Protein AF-A0A9W4WVB1-F1 (afdb_monomer)

Sequence (353 aa):
IGLGKLGVVDDKYDVSISTACPALNDIVVDSVEVGQTCVKHLGKNNLGIAFGKIRRRVVTLNGELIDKYGTMSGSLRSTVERVLSSLESQLQEKKDELPKLEFESLNYQKLYFTNKFLIETSPSKIEEEIKILQDKILEIWGDKLRAQKSKQIVKENLEELNNDRKYYKRNSTESQFKIQKQIEDSERNLIENKQKEIHWQKSLNDLTLHEIGGDYEQEFQIYTDDELDAMNKDTLQGEIDILKEYNIREKEYNLRNECKDNYDNLRKQRLDEFIHGFNFISQNLKEIYQRYAAEKSWKNMSNLSGGEKTFSSLALVFALHHFKPTPIYVMDKIDATLDFPDHLIGVYKTDDQ

Radius of gyration: 71.04 Å; Cα contacts (8 Å, |Δi|>4): 120; chains: 1; bounding box: 151×40×198 Å

Solvent-accessible surface area (backbone atoms only — not comparable to full-atom values): 20640 Å² total; per-residue (Å²): 88,46,47,56,77,76,58,87,75,63,78,92,46,47,68,60,49,59,68,75,38,70,65,38,70,22,39,49,35,82,40,69,69,57,48,54,48,51,42,53,52,30,47,74,67,68,51,73,58,53,79,40,102,53,71,63,38,38,42,27,79,86,73,40,41,36,43,65,84,72,53,70,58,79,78,78,67,70,64,54,55,59,53,50,56,56,51,52,53,53,51,50,56,51,58,68,47,46,63,56,55,52,53,51,52,52,49,53,49,52,52,50,55,52,53,51,52,51,61,62,54,51,55,55,56,52,52,51,52,51,49,55,50,52,53,53,50,54,51,54,51,50,51,53,50,52,53,53,52,52,52,49,53,54,49,54,53,50,53,51,54,49,50,50,52,51,50,55,50,52,55,50,54,52,51,50,50,54,52,52,52,52,49,56,54,50,51,53,52,50,52,53,50,52,52,49,49,55,51,52,52,50,54,55,69,70,59,69,88,74,89,70,85,75,90,76,89,78,80,76,90,76,83,50,73,71,64,58,68,64,65,53,61,65,59,56,49,50,52,52,51,52,51,52,52,50,54,51,51,51,53,52,51,50,53,50,49,51,54,48,51,52,50,53,49,53,53,48,51,53,48,52,55,48,51,52,53,50,49,52,37,52,50,44,29,47,54,54,47,47,75,76,43,75,87,61,80,93,72,59,77,90,77,49,53,72,35,54,48,54,48,53,53,50,42,46,52,49,21,44,34,76,76,57,72,65,98,74,86,89,84,77,77,75,63,83,53,50,88,80,73,100,78,78,86,74,78,84,74,80,90,81,131

Secondary structure (DSSP, 8-state):
-BGGGSS---GGGHHHHHHH-GGGGSEEESSHHHHHHHHHHHHHTT-TTSSSS----EEETTS-EE-TTS-EE--THHHHHHHHHHHHHHHHHHHHHHHHHHHHHHHHHHHHHHHHHHHHHHHHHHHHHHHHHHHHHHHHHHHHHHHHHHHHHHHHHHHHHHHHHHHHHHHHHHHHHHHHHHHHHHHHHHHHHHHHHHHHHHHHHH-------S----------HHHHHTS-HHHHHHHHHHHHHHHHHHHHHHHHHHHHHHHHHHHHHHHHHHHHHHHHHHHHHHHHHHHH-TTPPP--GGGS-HHHHHHHHHHHHHHHHHHS--S-----STTTT----TT----------

pLDDT: mean 77.84, std 14.86, range [34.66, 96.25]

InterPro domains:
  IPR003395 RecF/RecN/SMC, N-terminal [PF02463] (170-340)
  IPR027417 P-loop containing nucleoside triphosphate hydrolase [G3DSA:3.40.50.300] (143-352)
  IPR027417 P-loop containing nucleoside triphosphate hydrolase [SSF52540] (78-340)
  IPR036277 SMCs flexible hinge superfamily [SSF75553] (3-97)

Mean predicted aligned error: 22.92 Å

Foldseek 3Di:
DQQLVVDDDDPVCPVVCVVVCVSSRADEDADPVVVVVVLVVCVVVVVAARPHPDFHKYAHPVGWIQDSVRDIDDDPPPVVVVVVVVVVVVVVVVVVVVVVVVVVVVVVVVVVVVVVVCVVPVVVVVVVVVVVVVVVVVVVVVVVVVVVVVVVVVVVVVVVVVVVVVVVVVVVVVVVVVVVVVVVVVVVVVVVVVVVVVVVVVVVVVDDDDPDPDDDDDDDDDDDPVNVVPPPPPVVVVVVVVVVVVVVVVVVVVVVVVVVVVVVVVVVVVVVVVVVLVVQLVVQLCVQCCVPPVPDDDDDLVPDDPLVNLSSVVSSVVSVCVSPNDPDDDDPPSVVRHDDDPDPPDPPDDPDD

Organism: NCBI:txid1117311

Structure (mmCIF, N/CA/C/O backbone):
data_AF-A0A9W4WVB1-F1
#
_entry.id   AF-A0A9W4WVB1-F1
#
loop_
_atom_site.group_PDB
_atom_site.id
_atom_site.type_symbol
_atom_site.label_atom_id
_atom_site.label_alt_id
_atom_site.label_comp_id
_atom_site.label_asym_id
_atom_site.label_entity_id
_atom_site.label_seq_id
_atom_site.pdbx_PDB_ins_code
_atom_site.Cartn_x
_atom_site.Cartn_y
_atom_site.Cartn_z
_atom_site.occupancy
_atom_site.B_iso_or_equiv
_atom_site.auth_seq_id
_atom_site.auth_comp_id
_atom_site.auth_asym_id
_atom_site.auth_atom_id
_atom_site.pdbx_PDB_model_num
ATOM 1 N N . ILE A 1 1 ? 76.708 -3.360 -93.874 1.00 66.69 1 ILE A N 1
ATOM 2 C CA . ILE A 1 1 ? 75.737 -3.186 -94.998 1.00 66.69 1 ILE A CA 1
ATOM 3 C C . ILE A 1 1 ? 74.657 -2.205 -94.537 1.00 66.69 1 ILE A C 1
ATOM 5 O O . ILE A 1 1 ? 74.455 -2.113 -93.333 1.00 66.69 1 ILE A O 1
ATOM 9 N N . GLY A 1 2 ? 74.041 -1.413 -95.425 1.00 74.12 2 GLY A N 1
ATOM 10 C CA . GLY A 1 2 ? 72.951 -0.509 -95.017 1.00 74.12 2 GLY A CA 1
ATOM 11 C C . GLY A 1 2 ? 71.725 -1.307 -94.565 1.00 74.12 2 GLY A C 1
ATOM 12 O O . GLY A 1 2 ? 71.364 -2.258 -95.255 1.00 74.12 2 GLY A O 1
ATOM 13 N N . LEU A 1 3 ? 71.109 -0.947 -93.438 1.00 78.88 3 LEU A N 1
ATOM 14 C CA . LEU A 1 3 ? 70.012 -1.704 -92.823 1.00 78.88 3 LEU A CA 1
ATOM 15 C C . LEU A 1 3 ? 68.847 -1.951 -93.798 1.00 78.88 3 LEU A C 1
ATOM 17 O O . LEU A 1 3 ? 68.354 -3.070 -93.892 1.00 78.88 3 LEU A O 1
ATOM 21 N N . GLY A 1 4 ? 68.476 -0.954 -94.605 1.00 76.62 4 GLY A N 1
ATOM 22 C CA . GLY A 1 4 ? 67.416 -1.076 -95.612 1.00 76.62 4 GLY A CA 1
ATOM 23 C C . GLY A 1 4 ? 67.720 -2.038 -96.766 1.00 76.62 4 GLY A C 1
ATOM 24 O O . GLY A 1 4 ? 66.818 -2.382 -97.513 1.00 76.62 4 GLY A O 1
ATOM 25 N N . LYS A 1 5 ? 68.968 -2.507 -96.916 1.00 79.00 5 LYS A N 1
ATOM 26 C CA . LYS A 1 5 ? 69.330 -3.550 -97.894 1.00 79.00 5 LYS A CA 1
ATOM 27 C C . LYS A 1 5 ? 69.237 -4.969 -97.331 1.00 79.00 5 LYS A C 1
ATOM 29 O O . LYS A 1 5 ? 69.487 -5.919 -98.066 1.00 79.00 5 LYS A O 1
ATOM 34 N N . LEU A 1 6 ? 68.937 -5.115 -96.040 1.00 82.62 6 LEU A N 1
ATOM 35 C CA . LEU A 1 6 ? 68.824 -6.413 -95.369 1.00 82.62 6 LEU A CA 1
ATOM 36 C C . LEU A 1 6 ? 67.387 -6.958 -95.361 1.00 82.62 6 LEU A C 1
ATOM 38 O O . LEU A 1 6 ? 67.161 -8.055 -94.860 1.00 82.62 6 LEU A O 1
ATOM 42 N N . GLY A 1 7 ? 66.427 -6.227 -95.930 1.00 79.25 7 GLY A N 1
ATOM 43 C CA . GLY A 1 7 ? 65.042 -6.661 -96.092 1.00 79.25 7 GLY A CA 1
ATOM 44 C C . GLY A 1 7 ? 64.431 -6.095 -97.372 1.00 79.25 7 GLY A C 1
ATOM 45 O O . GLY A 1 7 ? 64.912 -5.094 -97.897 1.00 79.25 7 GLY A O 1
ATOM 46 N N . VAL A 1 8 ? 63.385 -6.749 -97.877 1.00 80.06 8 VAL A N 1
ATOM 47 C CA . VAL A 1 8 ? 62.606 -6.290 -99.037 1.00 80.06 8 VAL A CA 1
ATOM 48 C C . VAL A 1 8 ? 61.274 -5.752 -98.528 1.00 80.06 8 VAL A C 1
ATOM 50 O O . VAL A 1 8 ? 60.637 -6.372 -97.677 1.00 80.06 8 VAL A O 1
ATOM 53 N N . VAL A 1 9 ? 60.868 -4.594 -99.037 1.00 79.00 9 VAL A N 1
ATOM 54 C CA . VAL A 1 9 ? 59.583 -3.953 -98.745 1.00 79.00 9 VAL A CA 1
ATOM 55 C C . VAL A 1 9 ? 58.792 -3.887 -100.050 1.00 79.00 9 VAL A C 1
ATOM 57 O O . VAL A 1 9 ? 59.383 -3.743 -101.114 1.00 79.00 9 VAL A O 1
ATOM 60 N N . ASP A 1 10 ? 57.470 -4.021 -99.966 1.00 83.12 10 ASP A N 1
ATOM 61 C CA . ASP A 1 10 ? 56.568 -3.812 -101.103 1.00 83.12 10 ASP A CA 1
ATOM 62 C C . ASP A 1 10 ? 56.649 -2.351 -101.588 1.00 83.12 10 ASP A C 1
ATOM 64 O O . ASP A 1 10 ? 56.543 -1.419 -100.782 1.00 83.12 10 ASP A O 1
ATOM 68 N N . ASP A 1 11 ? 56.815 -2.160 -102.901 1.00 83.88 11 ASP A N 1
ATOM 69 C CA . ASP A 1 11 ? 56.994 -0.862 -103.569 1.00 83.88 11 ASP A CA 1
ATOM 70 C C . ASP A 1 11 ? 55.931 0.172 -103.167 1.00 83.88 11 ASP A C 1
ATOM 72 O O . ASP A 1 11 ? 56.214 1.370 -103.093 1.00 83.88 11 ASP A O 1
ATOM 76 N N . LYS A 1 12 ? 54.712 -0.275 -102.830 1.00 81.50 12 LYS A N 1
ATOM 77 C CA . LYS A 1 12 ? 53.633 0.606 -102.361 1.00 81.50 12 LYS A CA 1
ATOM 78 C C . LYS A 1 12 ? 54.004 1.393 -101.096 1.00 81.50 12 LYS A C 1
ATOM 80 O O . LYS A 1 12 ? 53.471 2.483 -100.884 1.00 81.50 12 LYS A O 1
ATOM 85 N N . TYR A 1 13 ? 54.883 0.854 -100.251 1.00 80.81 13 TYR A N 1
ATOM 86 C CA . TYR A 1 13 ? 55.233 1.418 -98.944 1.00 80.81 13 TYR A CA 1
ATOM 87 C C . TYR A 1 13 ? 56.644 2.013 -98.875 1.00 80.81 13 TYR A C 1
ATOM 89 O O . TYR A 1 13 ? 57.016 2.544 -97.822 1.00 80.81 13 TYR A O 1
ATOM 97 N N . ASP A 1 14 ? 57.409 1.985 -99.971 1.00 77.69 14 ASP A N 1
ATOM 98 C CA . ASP A 1 14 ? 58.810 2.423 -100.005 1.00 77.69 14 ASP A CA 1
ATOM 99 C C . ASP A 1 14 ? 58.975 3.879 -99.535 1.00 77.69 14 ASP A C 1
ATOM 101 O O . ASP A 1 14 ? 59.736 4.178 -98.610 1.00 77.69 14 ASP A O 1
ATOM 105 N N . VAL A 1 15 ? 58.155 4.793 -100.064 1.00 74.69 15 VAL A N 1
ATOM 106 C CA . VAL A 1 15 ? 58.191 6.216 -99.684 1.00 74.69 15 VAL A CA 1
ATOM 107 C C . VAL A 1 15 ? 57.789 6.420 -98.220 1.00 74.69 15 VAL A C 1
ATOM 109 O O . VAL A 1 15 ? 58.431 7.182 -97.496 1.00 74.69 15 VAL A O 1
ATOM 112 N N . SER A 1 16 ? 56.753 5.723 -97.742 1.00 77.81 16 SER A N 1
ATOM 113 C CA . SER A 1 16 ? 56.292 5.855 -96.354 1.00 77.81 16 SER A CA 1
ATOM 114 C C . SER A 1 16 ? 57.322 5.350 -95.345 1.00 77.81 16 SER A C 1
ATOM 116 O O . SER A 1 16 ? 57.551 6.001 -94.327 1.00 77.81 16 SER A O 1
ATOM 118 N N . ILE A 1 17 ? 57.978 4.225 -95.631 1.00 77.56 17 ILE A N 1
ATOM 119 C CA . ILE A 1 17 ? 58.929 3.598 -94.713 1.00 77.56 17 ILE A CA 1
ATOM 120 C C . ILE A 1 17 ? 60.279 4.326 -94.735 1.00 77.56 17 ILE A C 1
ATOM 122 O O . ILE A 1 17 ? 60.841 4.588 -93.668 1.00 77.56 17 ILE A O 1
ATOM 126 N N . SER A 1 18 ? 60.763 4.736 -95.911 1.00 75.31 18 SER A N 1
ATOM 127 C CA . SER A 1 18 ? 61.987 5.543 -96.035 1.00 75.31 18 SER A CA 1
ATOM 128 C C . SER A 1 18 ? 61.858 6.923 -95.376 1.00 75.31 18 SER A C 1
ATOM 130 O O . SER A 1 18 ? 62.833 7.425 -94.814 1.00 75.31 18 SER A O 1
ATOM 132 N N . THR A 1 19 ? 60.653 7.506 -95.367 1.00 72.94 19 THR A N 1
ATOM 133 C CA . THR A 1 19 ? 60.370 8.780 -94.683 1.00 72.94 19 THR A CA 1
ATOM 134 C C . THR A 1 19 ? 60.200 8.598 -93.173 1.00 72.94 19 THR A C 1
ATOM 136 O O . THR A 1 19 ? 60.732 9.387 -92.393 1.00 72.94 19 THR A O 1
ATOM 139 N N . ALA A 1 20 ? 59.478 7.560 -92.738 1.00 73.12 20 ALA A N 1
ATOM 140 C CA . ALA A 1 20 ? 59.193 7.321 -91.323 1.00 73.12 20 ALA A CA 1
ATOM 141 C C . ALA A 1 20 ? 60.417 6.827 -90.536 1.00 73.12 20 ALA A C 1
ATOM 143 O O . ALA A 1 20 ? 60.532 7.103 -89.342 1.00 73.12 20 ALA A O 1
ATOM 144 N N . CYS A 1 21 ? 61.337 6.105 -91.186 1.00 76.81 21 CYS A N 1
ATOM 145 C CA . CYS A 1 21 ? 62.480 5.487 -90.524 1.00 76.81 21 CYS A CA 1
ATOM 146 C C . CYS A 1 21 ? 63.816 5.902 -91.166 1.00 76.81 21 CYS A C 1
ATOM 148 O O . CYS A 1 21 ? 64.403 5.150 -91.950 1.00 76.81 21 CYS A O 1
ATOM 150 N N . PRO A 1 22 ? 64.384 7.060 -90.779 1.00 71.25 22 PRO A N 1
ATOM 151 C CA . PRO A 1 22 ? 65.698 7.488 -91.265 1.00 71.25 22 PRO A CA 1
ATOM 152 C C . PRO A 1 22 ? 66.837 6.527 -90.869 1.00 71.25 22 PRO A C 1
ATOM 154 O O . PRO A 1 22 ? 67.913 6.572 -91.468 1.00 71.25 22 PRO A O 1
ATOM 157 N N . ALA A 1 23 ? 66.594 5.631 -89.901 1.00 73.12 23 ALA A N 1
ATOM 158 C CA . ALA A 1 23 ? 67.527 4.597 -89.450 1.00 73.12 23 ALA A CA 1
ATOM 159 C C . ALA A 1 23 ? 67.800 3.499 -90.493 1.00 73.12 23 ALA A C 1
ATOM 161 O O . ALA A 1 23 ? 68.788 2.782 -90.381 1.00 73.12 23 ALA A O 1
ATOM 162 N N . LEU A 1 24 ? 66.985 3.377 -91.548 1.00 77.38 24 LEU A N 1
ATOM 163 C CA . LEU A 1 24 ? 67.229 2.416 -92.635 1.00 77.38 24 LEU A CA 1
ATOM 164 C C . LEU A 1 24 ? 68.539 2.685 -93.396 1.00 77.38 24 LEU A C 1
ATOM 166 O O . LEU A 1 24 ? 69.085 1.787 -94.038 1.00 77.38 24 LEU A O 1
ATOM 170 N N . ASN A 1 25 ? 69.075 3.901 -93.284 1.00 73.38 25 ASN A N 1
ATOM 171 C CA . ASN A 1 25 ? 70.369 4.283 -93.844 1.00 73.38 25 ASN A CA 1
ATOM 172 C C . ASN A 1 25 ? 71.566 3.938 -92.940 1.00 73.38 25 ASN A C 1
ATOM 174 O O . ASN A 1 25 ? 72.711 4.178 -93.341 1.00 73.38 25 ASN A O 1
ATOM 178 N N . ASP A 1 26 ? 71.327 3.403 -91.740 1.00 78.56 26 ASP A N 1
ATOM 179 C CA . ASP A 1 26 ? 72.383 3.055 -90.792 1.00 78.56 26 ASP A CA 1
ATOM 180 C C . ASP A 1 26 ? 73.174 1.836 -91.283 1.00 78.56 26 ASP A C 1
ATOM 182 O O . ASP A 1 26 ? 72.661 0.959 -91.987 1.00 78.56 26 ASP A O 1
ATOM 186 N N . ILE A 1 27 ? 74.464 1.798 -90.947 1.00 79.06 27 ILE A N 1
ATOM 187 C CA . ILE A 1 27 ? 75.349 0.702 -91.344 1.00 79.06 27 ILE A CA 1
ATOM 188 C C . ILE A 1 27 ? 75.379 -0.315 -90.209 1.00 79.06 27 ILE A C 1
ATOM 190 O O . ILE A 1 27 ? 75.838 -0.009 -89.110 1.00 79.06 27 ILE A O 1
ATOM 194 N N . VAL A 1 28 ? 74.930 -1.533 -90.503 1.00 78.31 28 VAL A N 1
ATOM 195 C CA . VAL A 1 28 ? 74.993 -2.663 -89.571 1.00 78.31 28 VAL A CA 1
ATOM 196 C C . VAL A 1 28 ? 76.378 -3.302 -89.643 1.00 78.31 28 VAL A C 1
ATOM 198 O O . VAL A 1 28 ? 76.874 -3.576 -90.749 1.00 78.31 28 VAL A O 1
ATOM 201 N N . VAL A 1 29 ? 76.980 -3.508 -88.469 1.00 80.50 29 VAL A N 1
ATOM 202 C CA . VAL A 1 29 ? 78.278 -4.166 -88.254 1.00 80.50 29 VAL A CA 1
ATOM 203 C C . VAL A 1 29 ? 78.182 -5.153 -87.091 1.00 80.50 29 VAL A C 1
ATOM 205 O O . VAL A 1 29 ? 77.401 -4.951 -86.163 1.00 80.50 29 VAL A O 1
ATOM 208 N N . ASP A 1 30 ? 79.005 -6.197 -87.118 1.00 75.88 30 ASP A N 1
ATOM 209 C CA . ASP A 1 30 ? 78.948 -7.257 -86.105 1.00 75.88 30 ASP A CA 1
ATOM 210 C C . ASP A 1 30 ? 79.504 -6.800 -84.747 1.00 75.88 30 ASP A C 1
ATOM 212 O O . ASP A 1 30 ? 78.962 -7.153 -83.701 1.00 75.88 30 ASP A O 1
ATOM 216 N N . SER A 1 31 ? 80.551 -5.965 -84.748 1.00 75.75 31 SER A N 1
ATOM 217 C CA . SER A 1 31 ? 81.182 -5.435 -83.533 1.00 75.75 31 SER A CA 1
ATOM 218 C C . SER A 1 31 ? 81.590 -3.964 -83.660 1.00 75.75 31 SER A C 1
ATOM 220 O O . SER A 1 31 ? 81.759 -3.425 -84.761 1.00 75.75 31 SER A O 1
ATOM 222 N N . VAL A 1 32 ? 81.790 -3.307 -82.512 1.00 71.94 32 VAL A N 1
ATOM 223 C CA . VAL A 1 32 ? 82.248 -1.907 -82.423 1.00 71.94 32 VAL A CA 1
ATOM 224 C C . VAL A 1 32 ? 83.606 -1.720 -83.102 1.00 71.94 32 VAL A C 1
ATOM 226 O O . VAL A 1 32 ? 83.820 -0.737 -83.812 1.00 71.94 32 VAL A O 1
ATOM 229 N N . GLU A 1 33 ? 84.517 -2.676 -82.930 1.00 74.38 33 GLU A N 1
ATOM 230 C CA . GLU A 1 33 ? 85.874 -2.632 -83.485 1.00 74.38 33 GLU A CA 1
ATOM 231 C C . GLU A 1 33 ? 85.863 -2.656 -85.019 1.00 74.38 33 GLU A C 1
ATOM 233 O O . GLU A 1 33 ? 86.583 -1.889 -85.671 1.00 74.38 33 GLU A O 1
ATOM 238 N N . VAL A 1 34 ? 84.989 -3.480 -85.608 1.00 77.00 34 VAL A N 1
ATOM 239 C CA . VAL A 1 34 ? 84.763 -3.524 -87.060 1.00 77.00 34 VAL A CA 1
ATOM 240 C C . VAL A 1 34 ? 84.195 -2.190 -87.543 1.00 77.00 34 VAL A C 1
ATOM 242 O O . VAL A 1 34 ? 84.714 -1.619 -88.503 1.00 77.00 34 VAL A O 1
ATOM 245 N N . GLY A 1 35 ? 83.209 -1.631 -86.833 1.00 72.62 35 GLY A N 1
ATOM 246 C CA . GLY A 1 35 ? 82.657 -0.306 -87.129 1.00 72.62 35 GLY A CA 1
ATOM 247 C C . GLY A 1 35 ? 83.722 0.796 -87.151 1.00 72.62 35 GLY A C 1
ATOM 248 O O . GLY A 1 35 ? 83.812 1.561 -88.114 1.00 72.62 35 GLY A O 1
ATOM 249 N N . GLN A 1 36 ? 84.595 0.840 -86.143 1.00 70.56 36 GLN A N 1
ATOM 250 C CA . GLN A 1 36 ? 85.699 1.803 -86.074 1.00 70.56 36 GLN A CA 1
ATOM 251 C C . GLN A 1 36 ? 86.727 1.607 -87.196 1.00 70.56 36 GLN A C 1
ATOM 253 O O . GLN A 1 36 ? 87.260 2.581 -87.737 1.00 70.56 36 GLN A O 1
ATOM 258 N N . THR A 1 37 ? 87.001 0.358 -87.570 1.00 76.00 37 THR A N 1
ATOM 259 C CA . THR A 1 37 ? 87.936 0.019 -88.650 1.00 76.00 37 THR A CA 1
ATOM 260 C C . THR A 1 37 ? 87.385 0.461 -90.007 1.00 76.00 37 THR A C 1
ATOM 262 O O . THR A 1 37 ? 88.111 1.078 -90.791 1.00 76.00 37 THR A O 1
ATOM 265 N N . CYS A 1 38 ? 86.086 0.262 -90.254 1.00 70.50 38 CYS A N 1
ATOM 266 C CA . CYS A 1 38 ? 85.392 0.765 -91.441 1.00 70.50 38 CYS A CA 1
ATOM 267 C C . CYS A 1 38 ? 85.440 2.297 -91.529 1.00 70.50 38 CYS A C 1
ATOM 269 O O . CYS A 1 38 ? 85.757 2.838 -92.588 1.00 70.50 38 CYS A O 1
ATOM 271 N N . VAL A 1 39 ? 85.203 3.003 -90.418 1.00 69.44 39 VAL A N 1
ATOM 272 C CA . VAL A 1 39 ? 85.293 4.475 -90.361 1.00 69.44 39 VAL A CA 1
ATOM 273 C C . VAL A 1 39 ? 86.712 4.958 -90.693 1.00 69.44 39 VAL A C 1
ATOM 275 O O . VAL A 1 39 ? 86.879 5.861 -91.516 1.00 69.44 39 VAL A O 1
ATOM 278 N N . LYS A 1 40 ? 87.750 4.325 -90.127 1.00 70.81 40 LYS A N 1
ATOM 279 C CA . LYS A 1 40 ? 89.159 4.660 -90.411 1.00 70.81 40 LYS A CA 1
ATOM 280 C C . LYS A 1 40 ? 89.548 4.382 -91.868 1.00 70.81 40 LYS A C 1
ATOM 282 O O . LYS A 1 40 ? 90.242 5.194 -92.477 1.00 70.81 40 LYS A O 1
ATOM 287 N N . HIS A 1 41 ? 89.118 3.252 -92.431 1.00 72.12 41 HIS A N 1
ATOM 288 C CA . HIS A 1 41 ? 89.435 2.861 -93.807 1.00 72.12 41 HIS A CA 1
ATOM 289 C C . HIS A 1 41 ? 88.776 3.791 -94.840 1.00 72.12 41 HIS A C 1
ATOM 291 O O . HIS A 1 41 ? 89.432 4.248 -95.775 1.00 72.12 41 HIS A O 1
ATOM 297 N N . LEU A 1 42 ? 87.504 4.144 -94.630 1.00 67.12 42 LEU A N 1
ATOM 298 C CA . LEU A 1 42 ? 86.773 5.090 -95.478 1.00 67.12 42 LEU A CA 1
ATOM 299 C C . LEU A 1 42 ? 87.356 6.511 -95.401 1.00 67.12 42 LEU A C 1
ATOM 301 O O . LEU A 1 42 ? 87.413 7.201 -96.416 1.00 67.12 42 LEU A O 1
ATOM 305 N N . GLY A 1 43 ? 87.837 6.926 -94.223 1.00 64.25 43 GLY A N 1
ATOM 306 C CA . GLY A 1 43 ? 88.543 8.197 -94.042 1.00 64.25 43 GLY A CA 1
ATOM 307 C C . GLY A 1 43 ? 89.875 8.279 -94.794 1.00 64.25 43 GLY A C 1
ATOM 308 O O . GLY A 1 43 ? 90.177 9.313 -95.377 1.00 64.25 43 GLY A O 1
ATOM 309 N N . LYS A 1 44 ? 90.656 7.190 -94.830 1.00 68.75 44 LYS A N 1
ATOM 310 C CA . LYS A 1 44 ? 91.963 7.155 -95.517 1.00 68.75 44 LYS A CA 1
ATOM 311 C C . LYS A 1 44 ? 91.863 7.205 -97.043 1.00 68.75 44 LYS A C 1
ATOM 313 O O . LYS A 1 44 ? 92.737 7.777 -97.681 1.00 68.75 44 LYS A O 1
ATOM 318 N N . ASN A 1 45 ? 90.815 6.622 -97.622 1.00 65.56 45 ASN A N 1
ATOM 319 C CA . ASN A 1 45 ? 90.677 6.484 -99.076 1.00 65.56 45 ASN A CA 1
ATOM 320 C C . ASN A 1 45 ? 89.878 7.622 -99.741 1.00 65.56 45 ASN A C 1
ATOM 322 O O . ASN A 1 45 ? 89.558 7.516 -100.920 1.00 65.56 45 ASN A O 1
ATOM 326 N N . ASN A 1 46 ? 89.513 8.686 -99.006 1.00 57.75 46 ASN A N 1
ATOM 327 C CA . ASN A 1 46 ? 88.657 9.789 -99.484 1.00 57.75 46 ASN A CA 1
ATOM 328 C C . ASN A 1 46 ? 87.353 9.333 -100.174 1.00 57.75 46 ASN A C 1
ATOM 330 O O . ASN A 1 46 ? 86.719 10.079 -100.922 1.00 57.75 46 ASN A O 1
ATOM 334 N N . LEU A 1 47 ? 86.908 8.111 -99.876 1.00 60.31 47 LEU A N 1
ATOM 335 C CA . LEU A 1 47 ? 85.618 7.581 -100.287 1.00 60.31 47 LEU A CA 1
ATOM 336 C C . LEU A 1 47 ? 84.600 8.215 -99.341 1.00 60.31 47 LEU A C 1
ATOM 338 O O . LEU A 1 47 ? 84.395 7.730 -98.230 1.00 60.31 47 LEU A O 1
ATOM 342 N N . GLY A 1 48 ? 84.075 9.379 -99.732 1.00 54.84 48 GLY A N 1
ATOM 343 C CA . GLY A 1 48 ? 83.322 10.321 -98.900 1.00 54.84 48 GLY A CA 1
ATOM 344 C C . GLY A 1 48 ? 82.059 9.776 -98.229 1.00 54.84 48 GLY A C 1
ATOM 345 O O . GLY A 1 48 ? 80.956 10.185 -98.573 1.00 54.84 48 GLY A O 1
ATOM 346 N N . ILE A 1 49 ? 82.213 8.897 -97.236 1.00 51.12 49 ILE A N 1
ATOM 347 C CA . ILE A 1 49 ? 81.135 8.375 -96.383 1.00 51.12 49 ILE A CA 1
ATOM 348 C C . ILE A 1 49 ? 81.541 8.316 -94.893 1.00 51.12 49 ILE A C 1
ATOM 350 O O . ILE A 1 49 ? 80.690 8.064 -94.049 1.00 51.12 49 ILE A O 1
ATOM 354 N N . ALA A 1 50 ? 82.785 8.639 -94.511 1.00 49.50 50 ALA A N 1
ATOM 355 C CA . ALA A 1 50 ? 83.172 8.629 -93.087 1.00 49.50 50 ALA A CA 1
ATOM 356 C C . ALA A 1 50 ? 83.817 9.917 -92.541 1.00 49.50 50 ALA A C 1
ATOM 358 O O . ALA A 1 50 ? 83.738 10.148 -91.340 1.00 49.50 50 ALA A O 1
ATOM 359 N N . PHE A 1 51 ? 84.369 10.794 -93.388 1.00 49.06 51 PHE A N 1
ATOM 360 C CA . PHE A 1 51 ? 84.833 12.139 -92.989 1.00 49.06 51 PHE A CA 1
ATOM 361 C C . PHE A 1 51 ? 84.486 13.212 -94.043 1.00 49.06 51 PHE A C 1
ATOM 363 O O . PHE A 1 51 ? 85.248 14.138 -94.297 1.00 49.06 51 PHE A O 1
ATOM 370 N N . GLY A 1 52 ? 83.316 13.076 -94.677 1.00 49.16 52 GLY A N 1
ATOM 371 C CA . GLY A 1 52 ? 82.714 14.075 -95.571 1.00 49.16 52 GLY A CA 1
ATOM 372 C C . GLY A 1 52 ? 81.374 14.591 -95.027 1.00 49.16 52 GLY A C 1
ATOM 373 O O . GLY A 1 52 ? 80.949 14.186 -93.949 1.00 49.16 52 GLY A O 1
ATOM 374 N N . LYS A 1 53 ? 80.690 15.466 -95.780 1.00 51.03 53 LYS A N 1
ATOM 375 C CA . LYS A 1 53 ? 79.485 16.238 -95.380 1.00 51.03 53 LYS A CA 1
ATOM 376 C C . LYS A 1 53 ? 78.298 15.447 -94.775 1.00 51.03 53 LYS A C 1
ATOM 378 O O . LYS A 1 53 ? 77.383 16.085 -94.266 1.00 51.03 53 LYS A O 1
ATOM 383 N N . ILE A 1 54 ? 78.286 14.109 -94.795 1.00 56.09 54 ILE A N 1
ATOM 384 C CA . ILE A 1 54 ? 77.209 13.267 -94.243 1.00 56.09 54 ILE A CA 1
ATOM 385 C C . ILE A 1 54 ? 77.801 12.264 -93.239 1.00 56.09 54 ILE A C 1
ATOM 387 O O . ILE A 1 54 ? 78.612 11.420 -93.613 1.00 56.09 54 ILE A O 1
ATOM 391 N N . ARG A 1 55 ? 77.374 12.341 -91.971 1.00 60.03 55 ARG A N 1
ATOM 392 C CA . ARG A 1 55 ? 77.740 11.399 -90.895 1.00 60.03 55 ARG A CA 1
ATOM 393 C C . ARG A 1 55 ? 76.622 10.370 -90.699 1.00 60.03 55 ARG A C 1
ATOM 395 O O . ARG A 1 55 ? 75.459 10.762 -90.624 1.00 60.03 55 ARG A O 1
ATOM 402 N N . ARG A 1 56 ? 76.956 9.078 -90.607 1.00 65.31 56 ARG A N 1
ATOM 403 C CA . ARG A 1 56 ? 75.988 7.978 -90.407 1.00 65.31 56 ARG A CA 1
ATOM 404 C C . ARG A 1 56 ? 76.160 7.323 -89.040 1.00 65.31 56 ARG A C 1
ATOM 406 O O . ARG A 1 56 ? 77.265 7.324 -88.505 1.00 65.31 56 ARG A O 1
ATOM 413 N N . ARG A 1 57 ? 75.068 6.777 -88.498 1.00 68.12 57 ARG A N 1
ATOM 414 C CA . ARG A 1 57 ? 75.078 6.028 -87.237 1.00 68.12 57 ARG A CA 1
ATOM 415 C C . ARG A 1 57 ? 75.434 4.570 -87.503 1.00 68.12 57 ARG A C 1
ATOM 417 O O . ARG A 1 57 ? 75.132 4.030 -88.572 1.00 68.12 57 ARG A O 1
ATOM 424 N N . VAL A 1 58 ? 76.094 3.959 -86.528 1.00 69.44 58 VAL A N 1
ATOM 425 C CA . VAL A 1 58 ? 76.507 2.555 -86.573 1.00 69.44 58 VAL A CA 1
ATOM 426 C C . VAL A 1 58 ? 75.920 1.855 -85.358 1.00 69.44 58 VAL A C 1
ATOM 428 O O . VAL A 1 58 ? 76.040 2.356 -84.242 1.00 69.44 58 VAL A O 1
ATOM 431 N N . VAL A 1 59 ? 75.279 0.713 -85.584 1.00 70.00 59 VAL A N 1
ATOM 432 C CA . VAL A 1 59 ? 74.662 -0.098 -84.530 1.00 70.00 59 VAL A CA 1
ATOM 433 C C . VAL A 1 59 ? 75.236 -1.505 -84.608 1.00 70.00 59 VAL A C 1
ATOM 435 O O . VAL A 1 59 ? 75.326 -2.074 -85.701 1.00 70.00 59 VAL A O 1
ATOM 438 N N . THR A 1 60 ? 75.655 -2.040 -83.462 1.00 70.00 60 THR A N 1
ATOM 439 C CA . THR A 1 60 ? 76.110 -3.429 -83.348 1.00 70.00 60 THR A CA 1
ATOM 440 C C . THR A 1 60 ? 74.935 -4.375 -83.141 1.00 70.00 60 THR A C 1
ATOM 442 O O . THR A 1 60 ? 73.877 -3.982 -82.647 1.00 70.00 60 THR A O 1
ATOM 445 N N . LEU A 1 61 ? 75.134 -5.657 -83.452 1.00 62.25 61 LEU A N 1
ATOM 446 C CA . LEU A 1 61 ? 74.129 -6.700 -83.210 1.00 62.25 61 LEU A CA 1
ATOM 447 C C . LEU A 1 61 ? 73.733 -6.832 -81.724 1.00 62.25 61 LEU A C 1
ATOM 449 O O . LEU A 1 61 ? 72.636 -7.293 -81.424 1.00 62.25 61 LEU A O 1
ATOM 453 N N . ASN A 1 62 ? 74.583 -6.372 -80.800 1.00 55.84 62 ASN A N 1
ATOM 454 C CA . ASN A 1 62 ? 74.349 -6.415 -79.352 1.00 55.84 62 ASN A CA 1
ATOM 455 C C . ASN A 1 62 ? 73.632 -5.165 -78.801 1.00 55.84 62 ASN A C 1
ATOM 457 O O . ASN A 1 62 ? 73.500 -5.022 -77.586 1.00 55.84 62 ASN A O 1
ATOM 461 N N . GLY A 1 63 ? 73.159 -4.267 -79.674 1.00 59.56 63 GLY A N 1
ATOM 462 C CA . GLY A 1 63 ? 72.397 -3.075 -79.285 1.00 59.56 63 GLY A CA 1
ATOM 463 C C . GLY A 1 63 ? 73.254 -1.890 -78.835 1.00 59.56 63 GLY A C 1
ATOM 464 O O . GLY A 1 63 ? 72.730 -0.953 -78.234 1.00 59.56 63 GLY A O 1
ATOM 465 N N . GLU A 1 64 ? 74.557 -1.904 -79.123 1.00 66.75 64 GLU A N 1
ATOM 466 C CA . GLU A 1 64 ? 75.443 -0.770 -78.853 1.00 66.75 64 GLU A CA 1
ATOM 467 C C . GLU A 1 64 ? 75.399 0.198 -80.036 1.00 66.75 64 GLU A C 1
ATOM 469 O O . GLU A 1 64 ? 75.525 -0.204 -81.197 1.00 66.75 64 GLU A O 1
ATOM 474 N N . LEU A 1 65 ? 75.210 1.484 -79.743 1.00 65.12 65 LEU A N 1
ATOM 475 C CA . LEU A 1 65 ? 75.035 2.522 -80.750 1.00 65.12 65 LEU A CA 1
ATOM 476 C C . LEU A 1 65 ? 76.205 3.506 -80.715 1.00 65.12 65 LEU A C 1
ATOM 478 O O . LEU A 1 65 ? 76.555 4.052 -79.666 1.00 65.12 65 LEU A O 1
ATOM 482 N N . ILE A 1 66 ? 76.782 3.751 -81.891 1.00 66.38 66 ILE A N 1
ATOM 483 C CA . ILE A 1 66 ? 77.719 4.840 -82.156 1.00 66.38 66 ILE A CA 1
ATOM 484 C C . ILE A 1 66 ? 76.953 5.899 -82.945 1.00 66.38 66 ILE A C 1
ATOM 486 O O . ILE A 1 66 ? 76.606 5.701 -84.116 1.00 66.38 66 ILE A O 1
ATOM 490 N N . ASP A 1 67 ? 76.662 7.023 -82.296 1.00 63.75 67 ASP A N 1
ATOM 491 C CA . ASP A 1 67 ? 75.900 8.095 -82.932 1.00 63.75 67 ASP A CA 1
ATOM 492 C C . ASP A 1 67 ? 76.776 8.909 -83.904 1.00 63.75 67 ASP A C 1
ATOM 494 O O . ASP A 1 67 ? 78.008 8.869 -83.867 1.00 63.75 67 ASP A O 1
ATOM 498 N N . LYS A 1 68 ? 76.146 9.726 -84.755 1.00 59.75 68 LYS A N 1
ATOM 499 C CA . LYS A 1 68 ? 76.777 10.622 -85.744 1.00 59.75 68 LYS A CA 1
ATOM 500 C C . LYS A 1 68 ? 77.778 11.624 -85.145 1.00 59.75 68 LYS A C 1
ATOM 502 O O . LYS A 1 68 ? 78.495 12.305 -85.878 1.00 59.75 68 LYS A O 1
ATOM 507 N N . TYR A 1 69 ? 77.824 11.749 -83.823 1.00 60.53 69 TYR A N 1
ATOM 508 C CA . TYR A 1 69 ? 78.760 12.602 -83.092 1.00 60.53 69 TYR A CA 1
ATOM 509 C C . TYR A 1 69 ? 79.965 11.842 -82.516 1.00 60.53 69 TYR A C 1
ATOM 511 O O . TYR A 1 69 ? 80.871 12.479 -81.990 1.00 60.53 69 TYR A O 1
ATOM 519 N N . GLY A 1 70 ? 80.015 10.512 -82.661 1.00 58.94 70 GLY A N 1
ATOM 520 C CA . GLY A 1 70 ? 81.094 9.662 -82.147 1.00 58.94 70 GLY A CA 1
ATOM 521 C C . GLY A 1 70 ? 80.917 9.226 -80.689 1.00 58.94 70 GLY A C 1
ATOM 522 O O . GLY A 1 70 ? 81.804 8.585 -80.134 1.00 58.94 70 GLY A O 1
ATOM 523 N N . THR A 1 71 ? 79.786 9.554 -80.063 1.00 59.38 71 THR A N 1
ATOM 524 C CA . THR A 1 71 ? 79.444 9.123 -78.702 1.00 59.38 71 THR A CA 1
ATOM 525 C C . THR A 1 71 ? 78.952 7.675 -78.722 1.00 59.38 71 THR A C 1
ATOM 527 O O . THR A 1 71 ? 78.090 7.335 -79.535 1.00 59.38 71 THR A O 1
ATOM 530 N N . MET A 1 72 ? 79.493 6.831 -77.836 1.00 59.84 72 MET A N 1
ATOM 531 C CA . MET A 1 72 ? 79.057 5.440 -77.662 1.00 59.84 72 MET A CA 1
ATOM 532 C C . MET A 1 72 ? 78.125 5.333 -76.454 1.00 59.84 72 MET A C 1
ATOM 534 O O . MET A 1 72 ? 78.487 5.768 -75.360 1.00 59.84 72 MET A O 1
ATOM 538 N N . SER A 1 73 ? 76.940 4.750 -76.628 1.00 59.94 73 SER A N 1
ATOM 539 C CA . SER A 1 73 ? 76.049 4.431 -75.507 1.00 59.94 73 SER A CA 1
ATOM 540 C C . SER A 1 73 ? 76.422 3.069 -74.905 1.00 59.94 73 SER A C 1
ATOM 542 O O . SER A 1 73 ? 76.287 2.046 -75.575 1.00 59.94 73 SER A O 1
ATOM 544 N N . GLY A 1 74 ? 76.895 3.057 -73.653 1.00 56.22 74 GLY A N 1
ATOM 545 C CA . GLY A 1 74 ? 77.202 1.839 -72.894 1.00 56.22 74 GLY A CA 1
ATOM 546 C C . GLY A 1 74 ? 75.961 1.151 -72.297 1.00 56.22 74 GLY A C 1
ATOM 547 O O . GLY A 1 74 ? 74.979 1.804 -71.960 1.00 56.22 74 GLY A O 1
ATOM 548 N N . SER A 1 75 ? 76.047 -0.177 -72.186 1.00 55.09 75 SER A N 1
ATOM 549 C CA . SER A 1 75 ? 75.034 -1.188 -71.825 1.00 55.09 75 SER A CA 1
ATOM 550 C C . SER A 1 75 ? 74.027 -0.851 -70.701 1.00 55.09 75 SER A C 1
ATOM 552 O O . SER A 1 75 ? 74.408 -0.598 -69.561 1.00 55.09 75 SER A O 1
ATOM 554 N N . LEU A 1 76 ? 72.723 -0.989 -70.994 1.00 53.44 76 LEU A N 1
ATOM 555 C CA . LEU A 1 76 ? 71.592 -0.869 -70.050 1.00 53.44 76 LEU A CA 1
ATOM 556 C C . LEU A 1 76 ? 71.483 -2.016 -69.013 1.00 53.44 76 LEU A C 1
ATOM 558 O O . LEU A 1 76 ? 70.688 -1.916 -68.080 1.00 53.44 76 LEU A O 1
ATOM 562 N N . ARG A 1 77 ? 72.225 -3.124 -69.161 1.00 54.50 77 ARG A N 1
ATOM 563 C CA . ARG A 1 77 ? 72.013 -4.345 -68.349 1.00 54.50 77 ARG A CA 1
ATOM 564 C C . ARG A 1 77 ? 72.561 -4.268 -66.916 1.00 54.50 77 ARG A C 1
ATOM 566 O O . ARG A 1 77 ? 71.932 -4.802 -66.010 1.00 54.50 77 ARG A O 1
ATOM 573 N N . SER A 1 78 ? 73.677 -3.579 -66.674 1.00 54.22 78 SER A N 1
ATOM 574 C CA . SER A 1 78 ? 74.357 -3.603 -65.362 1.00 54.22 78 SER A CA 1
ATOM 575 C C . SER A 1 78 ? 73.678 -2.754 -64.280 1.00 54.22 78 SER A C 1
ATOM 577 O O . SER A 1 78 ? 73.842 -3.007 -63.087 1.00 54.22 78 SER A O 1
ATOM 579 N N . THR A 1 79 ? 72.900 -1.740 -64.666 1.00 56.94 79 THR A N 1
ATOM 580 C CA . THR A 1 79 ? 72.191 -0.870 -63.711 1.00 56.94 79 THR A CA 1
ATOM 581 C C . THR A 1 79 ? 70.952 -1.554 -63.130 1.00 56.94 79 THR A C 1
ATOM 583 O O . THR A 1 79 ? 70.619 -1.332 -61.969 1.00 56.94 79 THR A O 1
ATOM 586 N N . VAL A 1 80 ? 70.301 -2.422 -63.911 1.00 60.81 80 VAL A N 1
ATOM 587 C CA . VAL A 1 80 ? 69.091 -3.153 -63.501 1.00 60.81 80 VAL A CA 1
ATOM 588 C C . VAL A 1 80 ? 69.416 -4.218 -62.448 1.00 60.81 80 VAL A C 1
ATOM 590 O O . VAL A 1 80 ? 68.730 -4.297 -61.432 1.00 60.81 80 VAL A O 1
ATOM 593 N N . GLU A 1 81 ? 70.503 -4.973 -62.625 1.00 61.75 81 GLU A N 1
ATOM 594 C CA . GLU A 1 81 ? 70.913 -6.023 -61.675 1.00 61.75 81 GLU A CA 1
ATOM 595 C C . GLU A 1 81 ? 71.236 -5.472 -60.279 1.00 61.75 81 GLU A C 1
ATOM 597 O O . GLU A 1 81 ? 70.904 -6.088 -59.268 1.00 61.75 81 GLU A O 1
ATOM 602 N N . ARG A 1 82 ? 71.827 -4.273 -60.199 1.00 67.81 82 ARG A N 1
ATOM 603 C CA . ARG A 1 82 ? 72.204 -3.660 -58.916 1.00 67.81 82 ARG A CA 1
ATOM 604 C C . ARG A 1 82 ? 71.007 -3.155 -58.107 1.00 67.81 82 ARG A C 1
ATOM 606 O O . ARG A 1 82 ? 71.064 -3.121 -56.883 1.00 67.81 82 ARG A O 1
ATOM 613 N N . VAL A 1 83 ? 69.945 -2.726 -58.787 1.00 72.69 83 VAL A N 1
ATOM 614 C CA . VAL A 1 83 ? 68.698 -2.294 -58.136 1.00 72.69 83 VAL A CA 1
ATOM 615 C C . VAL A 1 83 ? 67.900 -3.509 -57.662 1.00 72.69 83 VAL A C 1
ATOM 617 O O . VAL A 1 83 ? 67.358 -3.483 -56.559 1.00 72.69 83 VAL A O 1
ATOM 620 N N . LEU A 1 84 ? 67.887 -4.590 -58.450 1.00 73.19 84 LEU A N 1
ATOM 621 C CA . LEU A 1 84 ? 67.221 -5.841 -58.084 1.00 73.19 84 LEU A CA 1
ATOM 622 C C . LEU A 1 84 ? 67.811 -6.458 -56.812 1.00 73.19 84 LEU A C 1
ATOM 624 O O . LEU A 1 84 ? 67.057 -6.748 -55.889 1.00 73.19 84 LEU A O 1
ATOM 628 N N . SER A 1 85 ? 69.138 -6.554 -56.698 1.00 76.62 85 SER A N 1
ATOM 629 C CA . SER A 1 85 ? 69.768 -7.135 -55.502 1.00 76.62 85 SER A CA 1
ATOM 630 C C . SER A 1 85 ? 69.507 -6.325 -54.223 1.00 76.62 85 SER A C 1
ATOM 632 O O . SER A 1 85 ? 69.304 -6.892 -53.148 1.00 76.62 85 SER A O 1
ATOM 634 N N . SER A 1 86 ? 69.450 -4.993 -54.326 1.00 81.00 86 SER A N 1
ATOM 635 C CA . SER A 1 86 ? 69.108 -4.123 -53.194 1.00 81.00 86 SER A CA 1
ATOM 636 C C . SER A 1 86 ? 67.656 -4.303 -52.743 1.00 81.00 86 SER A C 1
ATOM 638 O O . SER A 1 86 ? 67.386 -4.289 -51.542 1.00 81.00 86 SER A O 1
ATOM 640 N N . LEU A 1 87 ? 66.725 -4.460 -53.687 1.00 80.50 87 LEU A N 1
ATOM 641 C CA . LEU A 1 87 ? 65.312 -4.700 -53.389 1.00 80.50 87 LEU A CA 1
ATOM 642 C C . LEU A 1 87 ? 65.095 -6.095 -52.796 1.00 80.50 87 LEU A C 1
ATOM 644 O O . LEU A 1 87 ? 64.328 -6.236 -51.848 1.00 80.50 87 LEU A O 1
ATOM 648 N N . GLU A 1 88 ? 65.799 -7.109 -53.301 1.00 80.94 88 GLU A N 1
ATOM 649 C CA . GLU A 1 88 ? 65.754 -8.477 -52.771 1.00 80.94 88 GLU A CA 1
ATOM 650 C C . GLU A 1 88 ? 66.233 -8.544 -51.317 1.00 80.94 88 GLU A C 1
ATOM 652 O O . GLU A 1 88 ? 65.577 -9.174 -50.488 1.00 80.94 88 GLU A O 1
ATOM 657 N N . SER A 1 89 ? 67.313 -7.832 -50.975 1.00 81.94 89 SER A N 1
ATOM 658 C CA . SER A 1 89 ? 67.812 -7.764 -49.595 1.00 81.94 89 SER A CA 1
ATOM 659 C C . SER A 1 89 ? 66.799 -7.128 -48.637 1.00 81.94 89 SER A C 1
ATOM 661 O O . SER A 1 89 ? 66.592 -7.641 -47.539 1.00 81.94 89 SER A O 1
ATOM 663 N N . GLN A 1 90 ? 66.140 -6.039 -49.047 1.00 85.50 90 GLN A N 1
ATOM 664 C CA . GLN A 1 90 ? 65.102 -5.385 -48.237 1.00 85.50 90 GLN A CA 1
ATOM 665 C C . GLN A 1 90 ? 63.854 -6.263 -48.087 1.00 85.50 90 GLN A C 1
ATOM 667 O O . GLN A 1 90 ? 63.227 -6.296 -47.027 1.00 85.50 90 GLN A O 1
ATOM 672 N N . LEU A 1 91 ? 63.497 -7.006 -49.138 1.00 82.50 91 LEU A N 1
ATOM 673 C CA . LEU A 1 91 ? 62.404 -7.975 -49.104 1.00 82.50 91 LEU A CA 1
ATOM 674 C C . LEU A 1 91 ? 62.689 -9.114 -48.126 1.00 82.50 91 LEU A C 1
ATOM 676 O O . LEU A 1 91 ? 61.778 -9.555 -47.428 1.00 82.50 91 LEU A O 1
ATOM 680 N N . GLN A 1 92 ? 63.934 -9.586 -48.075 1.00 81.62 92 GLN A N 1
ATOM 681 C CA . GLN A 1 92 ? 64.333 -10.656 -47.171 1.00 81.62 92 GLN A CA 1
ATOM 682 C C . GLN A 1 92 ? 64.298 -10.197 -45.709 1.00 81.62 92 GLN A C 1
ATOM 684 O O . GLN A 1 92 ? 63.694 -10.867 -44.877 1.00 81.62 92 GLN A O 1
ATOM 689 N N . GLU A 1 93 ? 64.830 -9.007 -45.419 1.00 83.38 93 GLU A N 1
ATOM 690 C CA . GLU A 1 93 ? 64.774 -8.400 -44.083 1.00 83.38 93 GLU A CA 1
ATOM 691 C C . GLU A 1 93 ? 63.325 -8.251 -43.587 1.00 83.38 93 GLU A C 1
ATOM 693 O O . GLU A 1 93 ? 62.993 -8.649 -42.470 1.00 83.38 93 GLU A O 1
ATOM 698 N N . LYS A 1 94 ? 62.416 -7.770 -44.448 1.00 82.00 94 LYS A N 1
ATOM 699 C CA . LYS A 1 94 ? 60.994 -7.632 -44.095 1.00 82.00 94 LYS A CA 1
ATOM 700 C C . LYS A 1 94 ? 60.279 -8.970 -43.919 1.00 82.00 94 LYS A C 1
ATOM 702 O O . LYS A 1 94 ? 59.387 -9.066 -43.077 1.00 82.00 94 LYS A O 1
ATOM 707 N N . LYS A 1 95 ? 60.665 -10.006 -44.669 1.00 82.38 95 LYS A N 1
ATOM 708 C CA . LYS A 1 95 ? 60.134 -11.367 -44.495 1.00 82.38 95 LYS A CA 1
ATOM 709 C C . LYS A 1 95 ? 60.542 -11.983 -43.160 1.00 82.38 95 LYS A C 1
ATOM 711 O O . LYS A 1 95 ? 59.735 -12.701 -42.580 1.00 82.38 95 LYS A O 1
ATOM 716 N N . ASP A 1 96 ? 61.738 -11.680 -42.664 1.00 82.19 96 ASP A N 1
ATOM 717 C CA . ASP A 1 96 ? 62.228 -12.204 -41.385 1.00 82.19 96 ASP A CA 1
ATOM 718 C C . ASP A 1 96 ? 61.613 -11.472 -40.169 1.00 82.19 96 ASP A C 1
ATOM 720 O O . ASP A 1 96 ? 61.486 -12.049 -39.083 1.00 82.19 96 ASP A O 1
ATOM 724 N N . GLU A 1 97 ? 61.190 -10.213 -40.333 1.00 86.88 97 GLU A N 1
ATOM 725 C CA . GLU A 1 97 ? 60.469 -9.438 -39.308 1.00 86.88 97 GLU A CA 1
ATOM 726 C C . GLU A 1 97 ? 58.981 -9.806 -39.197 1.00 86.88 97 GLU A C 1
ATOM 728 O O . GLU A 1 97 ? 58.430 -9.829 -38.093 1.00 86.88 97 GLU A O 1
ATOM 733 N N . LEU A 1 98 ? 58.333 -10.121 -40.323 1.00 83.06 98 LEU A N 1
ATOM 734 C CA . LEU A 1 98 ? 56.900 -10.419 -40.402 1.00 83.06 98 LEU A CA 1
ATOM 735 C C . LEU A 1 98 ? 56.411 -11.485 -39.392 1.00 83.06 98 LEU A C 1
ATOM 737 O O . LEU A 1 98 ? 55.479 -11.186 -38.645 1.00 83.06 98 LEU A O 1
ATOM 741 N N . PRO A 1 99 ? 57.034 -12.675 -39.262 1.00 87.19 99 PRO A N 1
ATOM 742 C CA . PRO A 1 99 ? 56.557 -13.702 -38.332 1.00 87.19 99 PRO A CA 1
ATOM 743 C C . PRO A 1 99 ? 56.702 -13.295 -36.860 1.00 87.19 99 PRO A C 1
ATOM 745 O O . PRO A 1 99 ? 55.926 -13.743 -36.016 1.00 87.19 99 PRO A O 1
ATOM 748 N N . LYS A 1 100 ? 57.670 -12.428 -36.526 1.00 86.88 100 LYS A N 1
ATOM 749 C CA . LYS A 1 100 ? 57.825 -11.906 -35.158 1.00 86.88 100 LYS A CA 1
ATOM 750 C C . LYS A 1 100 ? 56.664 -10.979 -34.806 1.00 86.88 100 LYS A C 1
ATOM 752 O O . LYS A 1 100 ? 56.072 -11.130 -33.741 1.00 86.88 100 LYS A O 1
ATOM 757 N N . LEU A 1 101 ? 56.309 -10.082 -35.726 1.00 83.75 101 LEU A N 1
ATOM 758 C CA . LEU A 1 101 ? 55.170 -9.171 -35.586 1.00 83.75 101 LEU A CA 1
ATOM 759 C C . LEU A 1 101 ? 53.834 -9.924 -35.537 1.00 83.75 101 LEU A C 1
ATOM 761 O O . LEU A 1 101 ? 52.975 -9.591 -34.722 1.00 83.75 101 LEU A O 1
ATOM 765 N N . GLU A 1 102 ? 53.663 -10.965 -36.354 1.00 85.88 102 GLU A N 1
ATOM 766 C CA . GLU A 1 102 ? 52.471 -11.823 -36.323 1.00 85.88 102 GLU A CA 1
ATOM 767 C C . GLU A 1 102 ? 52.328 -12.558 -34.983 1.00 85.88 102 GLU A C 1
ATOM 769 O O . GLU A 1 102 ? 51.241 -12.596 -34.402 1.00 85.88 102 GLU A O 1
ATOM 774 N N . PHE A 1 103 ? 53.430 -13.090 -34.445 1.00 87.94 103 PHE A N 1
ATOM 775 C CA . PHE A 1 103 ? 53.433 -13.746 -33.138 1.00 87.94 103 PHE A CA 1
ATOM 776 C C . PHE A 1 103 ? 53.103 -12.772 -31.999 1.00 87.94 103 PHE A C 1
ATOM 778 O O . PHE A 1 103 ? 52.331 -13.099 -31.094 1.00 87.94 103 PHE A O 1
ATOM 785 N N . GLU A 1 104 ? 53.655 -11.560 -32.046 1.00 87.69 104 GLU A N 1
ATOM 786 C CA . GLU A 1 104 ? 53.384 -10.523 -31.051 1.00 87.69 104 GLU A CA 1
ATOM 787 C C . GLU A 1 104 ? 51.923 -10.053 -31.113 1.00 87.69 104 GLU A C 1
ATOM 789 O O . GLU A 1 104 ? 51.248 -9.975 -30.084 1.00 87.69 104 GLU A O 1
ATOM 794 N N . SER A 1 105 ? 51.392 -9.853 -32.324 1.00 86.81 105 SER A N 1
ATOM 795 C CA . SER A 1 105 ? 49.983 -9.526 -32.564 1.00 86.81 105 SER A CA 1
ATOM 796 C C . SER A 1 105 ? 49.043 -10.584 -31.975 1.00 86.81 105 SER A C 1
ATOM 798 O O . SER A 1 105 ? 48.095 -10.245 -31.261 1.00 86.81 105 SER A O 1
ATOM 800 N N . LEU A 1 106 ? 49.352 -11.870 -32.176 1.00 89.94 106 LEU A N 1
ATOM 801 C CA . LEU A 1 106 ? 48.574 -12.980 -31.623 1.00 89.94 106 LEU A CA 1
ATOM 802 C C . LEU A 1 106 ? 48.575 -12.982 -30.084 1.00 89.94 106 LEU A C 1
ATOM 804 O O . LEU A 1 106 ? 47.549 -13.265 -29.457 1.00 89.94 106 LEU A O 1
ATOM 808 N N . ASN A 1 107 ? 49.708 -12.652 -29.459 1.00 83.81 107 ASN A N 1
ATOM 809 C CA . ASN A 1 107 ? 49.807 -12.562 -28.001 1.00 83.81 107 ASN A CA 1
ATOM 810 C C . ASN A 1 107 ? 48.987 -11.397 -27.441 1.00 83.81 107 ASN A C 1
ATOM 812 O O . ASN A 1 107 ? 48.251 -11.591 -26.470 1.00 83.81 107 ASN A O 1
ATOM 816 N N . TYR A 1 108 ? 49.040 -10.220 -28.072 1.00 84.00 108 TYR A N 1
ATOM 817 C CA . TYR A 1 108 ? 48.188 -9.093 -27.685 1.00 84.00 108 TYR A CA 1
ATOM 818 C C . TYR A 1 108 ? 46.701 -9.416 -27.848 1.00 84.00 108 TYR A C 1
ATOM 820 O O . TYR A 1 108 ? 45.902 -9.060 -26.982 1.00 84.00 108 TYR A O 1
ATOM 828 N N . GLN A 1 109 ? 46.324 -10.155 -28.894 1.00 85.25 109 GLN A N 1
ATOM 829 C CA . GLN A 1 109 ? 44.949 -10.620 -29.079 1.00 85.25 109 GLN A CA 1
ATOM 830 C C . GLN A 1 109 ? 44.497 -11.534 -27.935 1.00 85.25 109 GLN A C 1
ATOM 832 O O . GLN A 1 109 ? 43.443 -11.301 -27.340 1.00 85.25 109 GLN A O 1
ATOM 837 N N . LYS A 1 110 ? 45.304 -12.541 -27.573 1.00 89.50 110 LYS A N 1
ATOM 838 C CA . LYS A 1 110 ? 45.009 -13.436 -26.439 1.00 89.50 110 LYS A CA 1
ATOM 839 C C . LYS A 1 110 ? 44.880 -12.668 -25.124 1.00 89.50 110 LYS A C 1
ATOM 841 O O . LYS A 1 110 ? 43.946 -12.915 -24.358 1.00 89.50 110 LYS A O 1
ATOM 846 N N . LEU A 1 111 ? 45.781 -11.718 -24.873 1.00 87.00 111 LEU A N 1
ATOM 847 C CA . LEU A 1 111 ? 45.746 -10.877 -23.677 1.00 87.00 111 LEU A CA 1
ATOM 848 C C . LEU A 1 111 ? 44.478 -10.010 -23.631 1.00 87.00 111 LEU A C 1
ATOM 850 O O . LEU A 1 111 ? 43.819 -9.945 -22.594 1.00 87.00 111 LEU A O 1
ATOM 854 N N . TYR A 1 112 ? 44.097 -9.398 -24.756 1.00 83.94 112 TYR A N 1
ATOM 855 C CA . TYR A 1 112 ? 42.871 -8.608 -24.873 1.00 83.94 112 TYR A CA 1
ATOM 856 C C . TYR A 1 112 ? 41.623 -9.444 -24.570 1.00 83.94 112 TYR A C 1
ATOM 858 O O . TYR A 1 112 ? 40.807 -9.036 -23.746 1.00 83.94 112 TYR A O 1
ATOM 866 N N . PHE A 1 113 ? 41.493 -10.631 -25.172 1.00 87.44 113 PHE A N 1
ATOM 867 C CA . PHE A 1 113 ? 40.359 -11.527 -24.920 1.00 87.44 113 PHE A CA 1
ATOM 868 C C . PHE A 1 113 ? 40.269 -11.955 -23.453 1.00 87.44 113 PHE A C 1
ATOM 870 O O . PHE A 1 113 ? 39.181 -11.965 -22.881 1.00 87.44 113 PHE A O 1
ATOM 877 N N . THR A 1 114 ? 41.410 -12.258 -22.831 1.00 80.25 114 THR A N 1
ATOM 878 C CA . THR A 1 114 ? 41.463 -12.690 -21.428 1.00 80.25 114 THR A CA 1
ATOM 879 C C . THR A 1 114 ? 41.043 -11.561 -20.485 1.00 80.25 114 THR A C 1
ATOM 881 O O . THR A 1 114 ? 40.198 -11.762 -19.614 1.00 80.25 114 THR A O 1
ATOM 884 N N . ASN A 1 115 ? 41.573 -10.352 -20.694 1.00 78.88 115 ASN A N 1
ATOM 885 C CA . ASN A 1 115 ? 41.198 -9.177 -19.905 1.00 78.88 115 ASN A CA 1
ATOM 886 C C . ASN A 1 115 ? 39.733 -8.783 -20.122 1.00 78.88 115 ASN A C 1
ATOM 888 O O . ASN A 1 115 ? 39.040 -8.478 -19.157 1.00 78.88 115 ASN A O 1
ATOM 892 N N . LYS A 1 116 ? 39.237 -8.842 -21.363 1.00 81.06 116 LYS A N 1
ATOM 893 C CA . LYS A 1 116 ? 37.831 -8.572 -21.682 1.00 81.06 116 LYS A CA 1
ATOM 894 C C . LYS A 1 116 ? 36.892 -9.535 -20.950 1.00 81.06 116 LYS A C 1
ATOM 896 O O . LYS A 1 116 ? 35.961 -9.082 -20.295 1.00 81.06 116 LYS A O 1
ATOM 901 N N . PHE A 1 117 ? 37.183 -10.836 -20.980 1.00 81.00 117 PHE A N 1
ATOM 902 C CA . PHE A 1 117 ? 36.391 -11.846 -20.273 1.00 81.00 117 PHE A CA 1
ATOM 903 C C . PHE A 1 117 ? 36.368 -11.619 -18.754 1.00 81.00 117 PHE A C 1
ATOM 905 O O . PHE A 1 117 ? 35.310 -11.708 -18.134 1.00 81.00 117 PHE A O 1
ATOM 912 N N . LEU A 1 118 ? 37.513 -11.285 -18.145 1.00 77.56 118 LEU A N 1
ATOM 913 C CA . LEU A 1 118 ? 37.603 -10.975 -16.712 1.00 77.56 118 LEU A CA 1
ATOM 914 C C . LEU A 1 118 ? 36.813 -9.714 -16.336 1.00 77.56 118 LEU A C 1
ATOM 916 O O . LEU A 1 118 ? 36.138 -9.702 -15.305 1.00 77.56 118 LEU A O 1
ATOM 920 N N . ILE A 1 119 ? 36.867 -8.671 -17.169 1.00 73.38 119 ILE A N 1
ATOM 921 C CA . ILE A 1 119 ? 36.106 -7.428 -16.971 1.00 73.38 119 ILE A CA 1
ATOM 922 C C . ILE A 1 119 ? 34.599 -7.671 -17.112 1.00 73.38 119 ILE A C 1
ATOM 924 O O . ILE A 1 119 ? 33.834 -7.049 -16.389 1.00 73.38 119 ILE A O 1
ATOM 928 N N . GLU A 1 120 ? 34.164 -8.579 -17.986 1.00 74.38 120 GLU A N 1
ATOM 929 C CA . GLU A 1 120 ? 32.742 -8.908 -18.172 1.00 74.38 120 GLU A CA 1
ATOM 930 C C . GLU A 1 120 ? 32.193 -9.840 -17.072 1.00 74.38 120 GLU A C 1
ATOM 932 O O . GLU A 1 120 ? 31.040 -9.705 -16.673 1.00 74.38 120 GLU A O 1
ATOM 937 N N . THR A 1 121 ? 33.008 -10.748 -16.521 1.00 73.81 121 THR A N 1
ATOM 938 C CA . THR A 1 121 ? 32.578 -11.714 -15.480 1.00 73.81 121 THR A CA 1
ATOM 939 C C . THR A 1 121 ? 32.722 -11.226 -14.037 1.00 73.81 121 THR A C 1
ATOM 941 O O . THR A 1 121 ? 32.065 -11.747 -13.138 1.00 73.81 121 THR A O 1
ATOM 944 N N . SER A 1 122 ? 33.580 -10.241 -13.772 1.00 70.88 122 SER A N 1
ATOM 945 C CA . SER A 1 122 ? 33.718 -9.646 -12.434 1.00 70.88 122 SER A CA 1
ATOM 946 C C . SER A 1 122 ? 32.476 -8.866 -11.955 1.00 70.88 122 SER A C 1
ATOM 948 O O . SER A 1 122 ? 32.084 -9.067 -10.803 1.00 70.88 122 SER A O 1
ATOM 950 N N . PRO A 1 123 ? 31.818 -8.013 -12.772 1.00 72.12 123 PRO A N 1
ATOM 951 C CA . PRO A 1 123 ? 30.639 -7.266 -12.337 1.00 72.12 123 PRO A CA 1
ATOM 952 C C . PRO A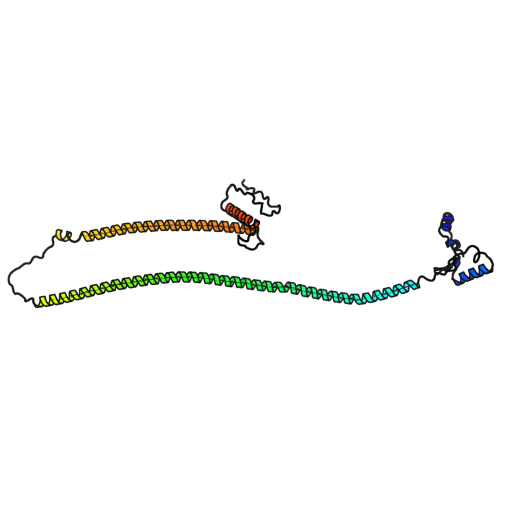 1 123 ? 29.443 -8.179 -12.060 1.00 72.12 123 PRO A C 1
ATOM 954 O O . PRO A 1 123 ? 28.724 -7.919 -11.103 1.00 72.12 123 PRO A O 1
ATOM 957 N N . SER A 1 124 ? 29.279 -9.294 -12.784 1.00 75.75 124 SER A N 1
ATOM 958 C CA . SER A 1 124 ? 28.136 -10.197 -12.574 1.00 75.75 124 SER A CA 1
ATOM 959 C C . SER A 1 124 ? 28.138 -10.852 -11.187 1.00 75.75 124 SER A C 1
ATOM 961 O O . SER A 1 124 ? 27.088 -10.988 -10.568 1.00 75.75 124 SER A O 1
ATOM 963 N N . LYS A 1 125 ? 29.315 -11.213 -10.653 1.00 77.81 125 LYS A N 1
ATOM 964 C CA . LYS A 1 125 ? 29.438 -11.770 -9.292 1.00 77.81 125 LYS A CA 1
ATOM 965 C C . LYS A 1 125 ? 29.106 -10.736 -8.220 1.00 77.81 125 LYS A C 1
ATOM 967 O O . LYS A 1 125 ? 28.427 -11.044 -7.246 1.00 77.81 125 LYS A O 1
ATOM 972 N N . ILE A 1 126 ? 29.570 -9.503 -8.415 1.00 77.94 126 ILE A N 1
ATOM 973 C CA . ILE A 1 126 ? 29.293 -8.394 -7.499 1.00 77.94 126 ILE A CA 1
ATOM 974 C C . ILE A 1 126 ? 27.799 -8.039 -7.541 1.00 77.94 126 ILE A C 1
ATOM 976 O O . ILE A 1 126 ? 27.200 -7.796 -6.499 1.00 77.94 126 ILE A O 1
ATOM 980 N N . GLU A 1 127 ? 27.174 -8.055 -8.719 1.00 78.38 127 GLU A N 1
ATOM 981 C CA . GLU A 1 127 ? 25.732 -7.836 -8.883 1.00 78.38 127 GLU A CA 1
ATOM 982 C C . GLU A 1 127 ? 24.893 -8.922 -8.193 1.00 78.38 127 GLU A C 1
ATOM 984 O O . GLU A 1 127 ? 23.912 -8.598 -7.520 1.00 78.38 127 GLU A O 1
ATOM 989 N N . GLU A 1 128 ? 25.291 -10.195 -8.286 1.00 82.44 128 GLU A N 1
ATOM 990 C CA . GLU A 1 128 ? 24.650 -11.292 -7.549 1.00 82.44 128 GLU A CA 1
ATOM 991 C C . GLU A 1 128 ? 24.774 -11.116 -6.029 1.00 82.44 128 GLU A C 1
ATOM 993 O O . GLU A 1 128 ? 23.783 -11.255 -5.309 1.00 82.44 128 GLU A O 1
ATOM 998 N N . GLU A 1 129 ? 25.956 -10.748 -5.526 1.00 85.38 129 GLU A N 1
ATOM 999 C CA . GLU A 1 129 ? 26.159 -10.474 -4.099 1.00 85.38 129 GLU A CA 1
ATOM 1000 C C . GLU A 1 129 ? 25.341 -9.269 -3.616 1.00 85.38 129 GLU A C 1
ATOM 1002 O O . GLU A 1 129 ? 24.712 -9.334 -2.555 1.00 85.38 129 GLU A O 1
ATOM 1007 N N . ILE A 1 130 ? 25.284 -8.189 -4.404 1.00 83.25 130 ILE A N 1
ATOM 1008 C CA . ILE A 1 130 ? 24.443 -7.019 -4.119 1.00 83.25 130 ILE A CA 1
ATOM 1009 C C . ILE A 1 130 ? 22.974 -7.434 -4.045 1.00 83.25 130 ILE A C 1
ATOM 1011 O O . ILE A 1 130 ? 22.282 -7.024 -3.114 1.00 83.25 130 ILE A O 1
ATOM 1015 N N . LYS A 1 131 ? 22.502 -8.271 -4.973 1.00 87.06 131 LYS A N 1
ATOM 1016 C CA . LYS A 1 131 ? 21.122 -8.766 -4.977 1.00 87.06 131 LYS A CA 1
ATOM 1017 C C . LYS A 1 131 ? 20.813 -9.594 -3.727 1.00 87.06 131 LYS A C 1
ATOM 1019 O O . LYS A 1 131 ? 19.820 -9.332 -3.055 1.00 87.06 131 LYS A O 1
ATOM 1024 N N . ILE A 1 132 ? 21.703 -10.514 -3.345 1.00 90.19 132 ILE A N 1
ATOM 1025 C CA . ILE A 1 132 ? 21.560 -11.312 -2.114 1.00 90.19 132 ILE A CA 1
ATOM 1026 C C . ILE A 1 132 ? 21.516 -10.409 -0.872 1.00 90.19 132 ILE A C 1
ATOM 1028 O O . ILE A 1 132 ? 20.735 -10.647 0.052 1.00 90.19 132 ILE A O 1
ATOM 1032 N N . LEU A 1 133 ? 22.355 -9.371 -0.820 1.00 87.12 133 LEU A N 1
ATOM 1033 C CA . LEU A 1 133 ? 22.353 -8.410 0.283 1.00 87.12 133 LEU A CA 1
ATOM 1034 C C . LEU A 1 133 ? 21.073 -7.566 0.308 1.00 87.12 133 LEU A C 1
ATOM 1036 O O . LEU A 1 133 ? 20.533 -7.331 1.388 1.00 87.12 133 LEU A O 1
ATOM 1040 N N . GLN A 1 134 ? 20.562 -7.145 -0.850 1.00 84.50 134 GLN A N 1
ATOM 1041 C CA . GLN A 1 134 ? 19.293 -6.421 -0.962 1.00 84.50 134 GLN A CA 1
ATOM 1042 C C . GLN A 1 134 ? 18.111 -7.267 -0.468 1.00 84.50 134 GLN A C 1
ATOM 1044 O O . GLN A 1 134 ? 17.302 -6.767 0.317 1.00 84.50 134 GLN A O 1
ATOM 1049 N N . ASP A 1 135 ? 18.055 -8.549 -0.832 1.00 87.56 135 ASP A N 1
ATOM 1050 C CA . ASP A 1 135 ? 17.014 -9.476 -0.372 1.00 87.56 135 ASP A CA 1
ATOM 1051 C C . ASP A 1 135 ? 17.070 -9.679 1.153 1.00 87.56 135 ASP A C 1
ATOM 1053 O O . ASP A 1 135 ? 16.047 -9.575 1.836 1.00 87.56 135 ASP A O 1
ATOM 1057 N N . LYS A 1 136 ? 18.271 -9.855 1.725 1.00 91.38 136 LYS A N 1
ATOM 1058 C CA . LYS A 1 136 ? 18.458 -9.936 3.188 1.00 91.38 136 LYS A CA 1
ATOM 1059 C C . LYS A 1 136 ? 18.024 -8.660 3.907 1.00 91.38 136 LYS A C 1
ATOM 1061 O O . LYS A 1 136 ? 17.440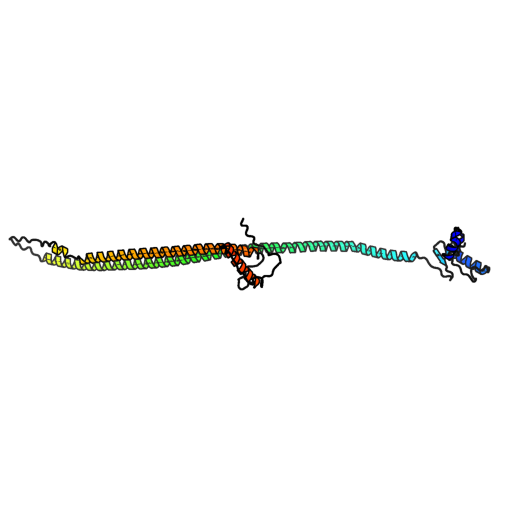 -8.724 4.988 1.00 91.38 136 LYS A O 1
ATOM 1066 N N . ILE A 1 137 ? 18.304 -7.489 3.330 1.00 87.56 137 ILE A N 1
ATOM 1067 C CA . ILE A 1 137 ? 17.851 -6.209 3.889 1.00 87.56 137 ILE A CA 1
ATOM 1068 C C . ILE A 1 137 ? 16.321 -6.167 3.912 1.00 87.56 137 ILE A C 1
ATOM 1070 O O . ILE A 1 137 ? 15.746 -5.814 4.941 1.00 87.56 137 ILE A O 1
ATOM 1074 N N . LEU A 1 138 ? 15.655 -6.560 2.824 1.00 79.56 138 LEU A N 1
ATOM 1075 C CA . LEU A 1 138 ? 14.192 -6.598 2.756 1.00 79.56 138 LEU A CA 1
ATOM 1076 C C . LEU A 1 138 ? 13.586 -7.537 3.809 1.00 79.56 138 LEU A C 1
ATOM 1078 O O . LEU A 1 138 ? 12.617 -7.162 4.473 1.00 79.56 138 LEU A O 1
ATOM 1082 N N . GLU A 1 139 ? 14.176 -8.714 4.014 1.00 89.75 139 GLU A N 1
ATOM 1083 C CA . GLU A 1 139 ? 13.733 -9.677 5.026 1.00 89.75 139 GLU A CA 1
ATOM 1084 C C . GLU A 1 139 ? 13.828 -9.100 6.450 1.00 89.75 139 GLU A C 1
ATOM 1086 O O . GLU A 1 139 ? 12.831 -9.071 7.179 1.00 89.75 139 GLU A O 1
ATOM 1091 N N . ILE A 1 140 ? 14.985 -8.530 6.813 1.00 89.06 140 ILE A N 1
ATOM 1092 C CA . ILE A 1 140 ? 15.214 -7.898 8.125 1.00 89.06 140 ILE A CA 1
ATOM 1093 C C . ILE A 1 140 ? 14.254 -6.722 8.349 1.00 89.06 140 ILE A C 1
ATOM 1095 O O . ILE A 1 140 ? 13.741 -6.524 9.456 1.00 89.06 140 ILE A O 1
ATOM 1099 N N . TRP A 1 141 ? 13.988 -5.926 7.312 1.00 84.44 141 TRP A N 1
ATOM 1100 C CA . TRP A 1 141 ? 13.008 -4.842 7.386 1.00 84.44 141 TRP A CA 1
ATOM 1101 C C . TRP A 1 141 ? 11.589 -5.372 7.612 1.00 84.44 141 TRP A C 1
ATOM 1103 O O . TRP A 1 141 ? 10.850 -4.805 8.422 1.00 84.44 141 TRP A O 1
ATOM 1113 N N . GLY A 1 142 ? 11.227 -6.479 6.959 1.00 87.38 142 GLY A N 1
ATOM 1114 C CA . GLY A 1 142 ? 9.970 -7.189 7.185 1.00 87.38 142 GLY A CA 1
ATOM 1115 C C . GLY A 1 142 ? 9.814 -7.652 8.635 1.00 87.38 142 GLY A C 1
ATOM 1116 O O . GLY A 1 142 ? 8.788 -7.377 9.261 1.00 87.38 142 GLY A O 1
ATOM 1117 N N . ASP A 1 143 ? 10.843 -8.280 9.205 1.00 90.25 143 ASP A N 1
ATOM 1118 C CA . ASP A 1 143 ? 10.850 -8.719 10.606 1.00 90.25 143 ASP A CA 1
ATOM 1119 C C . ASP A 1 143 ? 10.762 -7.562 11.592 1.00 90.25 143 ASP A C 1
ATOM 1121 O O . ASP A 1 143 ? 9.961 -7.601 12.530 1.00 90.25 143 ASP A O 1
ATOM 1125 N N . LYS A 1 144 ? 11.517 -6.488 11.351 1.00 91.00 144 LYS A N 1
ATOM 1126 C CA . LYS A 1 144 ? 11.451 -5.275 12.168 1.00 91.00 144 LYS A CA 1
ATOM 1127 C C . LYS A 1 144 ? 10.041 -4.684 12.169 1.00 91.00 144 LYS A C 1
ATOM 1129 O O . LYS A 1 144 ? 9.542 -4.303 13.228 1.00 91.00 144 LYS A O 1
ATOM 1134 N N . LEU A 1 145 ? 9.382 -4.639 11.010 1.00 90.00 145 LEU A N 1
ATOM 1135 C CA . LEU A 1 145 ? 8.019 -4.126 10.891 1.00 90.00 145 LEU A CA 1
ATOM 1136 C C . LEU A 1 145 ? 7.003 -5.033 11.604 1.00 90.00 145 LEU A C 1
ATOM 1138 O O . LEU A 1 145 ? 6.124 -4.531 12.308 1.00 90.00 145 LEU A O 1
ATOM 1142 N N . ARG A 1 146 ? 7.136 -6.361 11.471 1.00 90.00 146 ARG A N 1
ATOM 1143 C CA . ARG A 1 146 ? 6.310 -7.345 12.195 1.00 90.00 146 ARG A CA 1
ATOM 1144 C C . ARG A 1 146 ? 6.462 -7.195 13.709 1.00 90.00 146 ARG A C 1
ATOM 1146 O O . ARG A 1 146 ? 5.456 -7.090 14.410 1.00 90.00 146 ARG A O 1
ATOM 1153 N N . ALA A 1 147 ? 7.698 -7.107 14.197 1.00 87.56 147 ALA A N 1
ATOM 1154 C CA . ALA A 1 147 ? 8.006 -6.908 15.611 1.00 87.56 147 ALA A CA 1
ATOM 1155 C C . ALA A 1 147 ? 7.485 -5.561 16.142 1.00 87.56 147 ALA A C 1
ATOM 1157 O O . ALA A 1 147 ? 7.037 -5.459 17.283 1.00 87.56 147 ALA A O 1
ATOM 1158 N N . GLN A 1 148 ? 7.512 -4.510 15.320 1.00 90.75 148 GLN A N 1
ATOM 1159 C CA . GLN A 1 148 ? 6.976 -3.206 15.700 1.00 90.75 148 GLN A CA 1
ATOM 1160 C C . GLN A 1 148 ? 5.449 -3.235 15.838 1.00 90.75 148 GLN A C 1
ATOM 1162 O O . GLN A 1 148 ? 4.920 -2.701 16.814 1.00 90.75 148 GLN A O 1
ATOM 1167 N N . LYS A 1 149 ? 4.745 -3.898 14.910 1.00 91.12 149 LYS A N 1
ATOM 1168 C CA . LYS A 1 149 ? 3.290 -4.091 15.000 1.00 91.12 149 LYS A CA 1
ATOM 1169 C C . LYS A 1 149 ? 2.903 -4.941 16.209 1.00 91.12 149 LYS A C 1
ATOM 1171 O O . LYS A 1 149 ? 2.020 -4.544 16.963 1.00 91.12 149 LYS A O 1
ATOM 1176 N N . SER A 1 150 ? 3.587 -6.063 16.441 1.00 88.06 150 SER A N 1
ATOM 1177 C CA . SER A 1 150 ? 3.301 -6.916 17.601 1.00 88.06 150 SER A CA 1
ATOM 1178 C C . SER A 1 150 ? 3.554 -6.187 18.923 1.00 88.06 150 SER A C 1
ATOM 1180 O O . SER A 1 150 ? 2.738 -6.275 19.835 1.00 88.06 150 SER A O 1
ATOM 1182 N N . LYS A 1 151 ? 4.621 -5.381 19.013 1.00 92.12 151 LYS A N 1
ATOM 1183 C CA . LYS A 1 151 ? 4.895 -4.529 20.179 1.00 92.12 151 LYS A CA 1
ATOM 1184 C C . LYS A 1 151 ? 3.764 -3.540 20.464 1.00 92.12 151 LYS A C 1
ATOM 1186 O O . LYS A 1 151 ? 3.485 -3.273 21.631 1.00 92.12 151 LYS A O 1
ATOM 1191 N N . GLN A 1 152 ? 3.149 -2.971 19.429 1.00 90.44 152 GLN A N 1
ATOM 1192 C CA . GLN A 1 152 ? 2.043 -2.034 19.601 1.00 90.44 152 GLN A CA 1
ATOM 1193 C C . GLN A 1 152 ? 0.782 -2.735 20.115 1.00 90.44 152 GLN A C 1
ATOM 1195 O O . GLN A 1 152 ? 0.225 -2.289 21.111 1.00 90.44 152 GLN A O 1
ATOM 1200 N N . ILE A 1 153 ? 0.432 -3.887 19.540 1.00 92.62 153 ILE A N 1
ATOM 1201 C CA . ILE A 1 153 ? -0.691 -4.712 20.013 1.00 92.62 153 ILE A CA 1
ATOM 1202 C C . ILE A 1 153 ? -0.492 -5.111 21.483 1.00 92.62 153 ILE A C 1
ATOM 1204 O O . ILE A 1 153 ? -1.390 -4.967 22.305 1.00 92.62 153 ILE A O 1
ATOM 1208 N N . VAL A 1 154 ? 0.712 -5.564 21.853 1.00 92.56 154 VAL A N 1
ATOM 1209 C CA . VAL A 1 154 ? 1.015 -5.938 23.245 1.00 92.56 154 VAL A CA 1
ATOM 1210 C C . VAL A 1 154 ? 0.906 -4.740 24.192 1.00 92.56 154 VAL A C 1
ATOM 1212 O O . VAL A 1 154 ? 0.473 -4.911 25.329 1.00 92.56 154 VAL A O 1
ATOM 1215 N N . LYS A 1 155 ? 1.279 -3.531 23.750 1.00 93.25 155 LYS A N 1
ATOM 1216 C CA . LYS A 1 155 ? 1.102 -2.306 24.544 1.00 93.25 155 LYS A CA 1
ATOM 1217 C C . LYS A 1 155 ? -0.369 -1.973 24.770 1.00 93.25 155 LYS A C 1
ATOM 1219 O O . LYS A 1 155 ? -0.731 -1.689 25.906 1.00 93.25 155 LYS A O 1
ATOM 1224 N N . GLU A 1 156 ? -1.183 -2.029 23.720 1.00 92.31 156 GLU A N 1
ATOM 1225 C CA . GLU A 1 156 ? -2.625 -1.764 23.794 1.00 92.31 156 GLU A CA 1
ATOM 1226 C C . GLU A 1 156 ? -3.303 -2.757 24.751 1.00 92.31 156 GLU A C 1
ATOM 1228 O O . GLU A 1 156 ? -3.966 -2.343 25.702 1.00 92.31 156 GLU A O 1
ATOM 1233 N N . ASN A 1 157 ? -2.998 -4.053 24.616 1.00 94.19 157 ASN A N 1
ATOM 1234 C CA . ASN A 1 157 ? -3.494 -5.085 25.531 1.00 94.19 157 ASN A CA 1
ATOM 1235 C C . ASN A 1 157 ? -3.037 -4.852 26.985 1.00 94.19 157 ASN A C 1
ATOM 1237 O O . ASN A 1 157 ? -3.788 -5.100 27.923 1.00 94.19 157 ASN A O 1
ATOM 1241 N N . LEU A 1 158 ? -1.802 -4.380 27.204 1.00 93.69 158 LEU A N 1
ATOM 1242 C CA . LEU A 1 158 ? -1.291 -4.053 28.542 1.00 93.69 158 LEU A CA 1
ATOM 1243 C C . LEU A 1 158 ? -2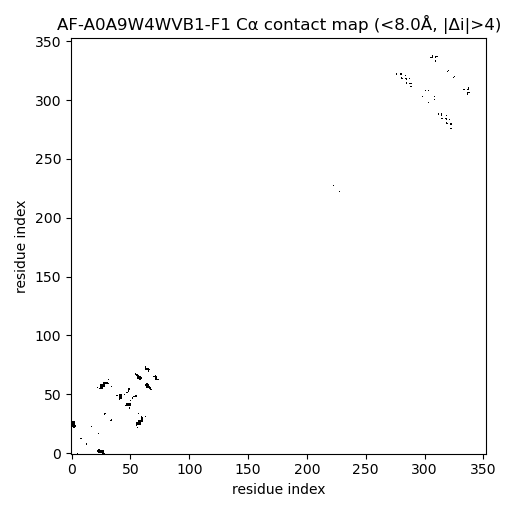.028 -2.870 29.180 1.00 93.69 158 LEU A C 1
ATOM 1245 O O . LEU A 1 158 ? -2.212 -2.850 30.398 1.00 93.69 158 LEU A O 1
ATOM 1249 N N . GLU A 1 159 ? -2.405 -1.866 28.392 1.00 92.88 159 GLU A N 1
ATOM 1250 C CA . GLU A 1 159 ? -3.187 -0.724 28.872 1.00 92.88 159 GLU A CA 1
ATOM 1251 C C . GLU A 1 159 ? -4.604 -1.149 29.263 1.00 92.88 159 GLU A C 1
ATOM 1253 O O . GLU A 1 159 ? -5.071 -0.780 30.344 1.00 92.88 159 GLU A O 1
ATOM 1258 N N . GLU A 1 160 ? -5.243 -1.991 28.450 1.00 93.62 160 GLU A N 1
ATOM 1259 C CA . GLU A 1 160 ? -6.557 -2.569 28.740 1.00 93.62 160 GLU A CA 1
ATOM 1260 C C . GLU A 1 160 ? -6.532 -3.401 30.032 1.00 93.62 160 GLU A C 1
ATOM 1262 O O . GLU A 1 160 ? -7.266 -3.107 30.978 1.00 93.62 160 GLU A O 1
ATOM 1267 N N . LEU A 1 161 ? -5.577 -4.329 30.156 1.00 91.56 161 LEU A N 1
ATOM 1268 C CA . LEU A 1 161 ? -5.430 -5.170 31.348 1.00 91.56 161 LEU A CA 1
ATOM 1269 C C . LEU A 1 161 ? -5.148 -4.348 32.619 1.00 91.56 161 LEU A C 1
ATOM 1271 O O . LEU A 1 161 ? -5.563 -4.706 33.725 1.00 91.56 161 LEU A O 1
ATOM 1275 N N . ASN A 1 162 ? -4.435 -3.224 32.486 1.00 93.06 162 ASN A N 1
ATOM 1276 C CA . ASN A 1 162 ? -4.196 -2.303 33.596 1.00 93.06 162 ASN A CA 1
ATOM 1277 C C . ASN A 1 162 ? -5.460 -1.544 34.015 1.00 93.06 162 ASN A C 1
ATOM 1279 O O . ASN A 1 162 ? -5.639 -1.279 35.210 1.00 93.06 162 ASN A O 1
ATOM 1283 N N . ASN A 1 163 ? -6.323 -1.184 33.0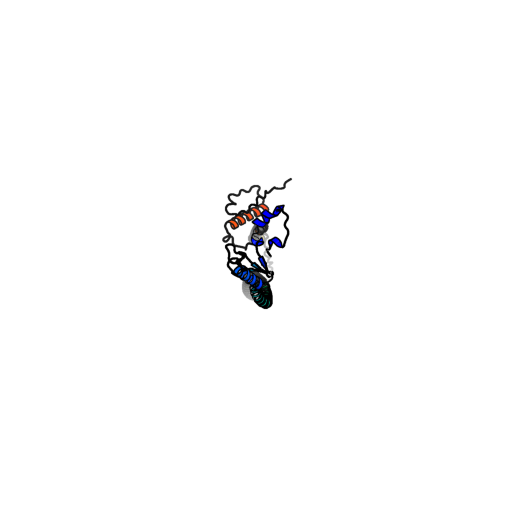67 1.00 92.69 163 ASN A N 1
ATOM 1284 C CA . ASN A 1 163 ? -7.604 -0.547 33.358 1.00 92.69 163 ASN A CA 1
ATOM 1285 C C . ASN A 1 163 ? -8.546 -1.523 34.063 1.00 92.69 163 ASN A C 1
ATOM 1287 O O . ASN A 1 163 ? -9.078 -1.179 35.122 1.00 92.69 163 ASN A O 1
ATOM 1291 N N . ASP A 1 164 ? -8.633 -2.757 33.573 1.00 92.06 164 ASP A N 1
ATOM 1292 C CA . ASP A 1 164 ? -9.389 -3.834 34.212 1.00 92.06 164 ASP A CA 1
ATOM 1293 C C . ASP A 1 164 ? -8.893 -4.085 35.633 1.00 92.06 164 ASP A C 1
ATOM 1295 O O . ASP A 1 164 ? -9.664 -4.069 36.594 1.00 92.06 164 ASP A O 1
ATOM 1299 N N . ARG A 1 165 ? -7.574 -4.212 35.818 1.00 93.00 165 ARG A N 1
ATOM 1300 C CA . ARG A 1 165 ? -6.976 -4.377 37.149 1.00 93.00 165 ARG A CA 1
ATOM 1301 C C . ARG A 1 165 ? -7.358 -3.238 38.099 1.00 93.00 165 ARG A C 1
ATOM 1303 O O . ARG A 1 165 ? -7.627 -3.491 39.274 1.00 93.00 165 ARG A O 1
ATOM 1310 N N . LYS A 1 166 ? -7.372 -1.983 37.631 1.00 91.44 166 LYS A N 1
ATOM 1311 C CA . LYS A 1 166 ? -7.802 -0.828 38.443 1.00 91.44 166 LYS A CA 1
ATOM 1312 C C . LYS A 1 166 ? -9.292 -0.892 38.777 1.00 91.44 166 LYS A C 1
ATOM 1314 O O . LYS A 1 166 ? -9.654 -0.571 39.910 1.00 91.44 166 LYS A O 1
ATOM 1319 N N . TYR A 1 167 ? -10.126 -1.297 37.823 1.00 89.06 167 TYR A N 1
ATOM 1320 C CA . TYR A 1 167 ? -11.565 -1.469 38.005 1.00 89.06 167 TYR A CA 1
ATOM 1321 C C . TYR A 1 167 ? -11.869 -2.529 39.072 1.00 89.06 167 TYR A C 1
ATOM 1323 O O . TYR A 1 167 ? -12.487 -2.214 40.091 1.00 89.06 167 TYR A O 1
ATOM 1331 N N . TYR A 1 168 ? -11.322 -3.740 38.924 1.00 84.12 168 TYR A N 1
ATOM 1332 C CA . TYR A 1 168 ? -11.503 -4.821 39.898 1.00 84.12 168 TYR A CA 1
ATOM 1333 C C . TYR A 1 168 ? -10.969 -4.452 41.283 1.00 84.12 168 TYR A C 1
ATOM 1335 O O . TYR A 1 168 ? -11.608 -4.751 42.292 1.00 84.12 168 TYR A O 1
ATOM 1343 N N . LYS A 1 169 ? -9.834 -3.741 41.357 1.00 90.25 169 LYS A N 1
ATOM 1344 C CA . LYS A 1 169 ? -9.288 -3.273 42.636 1.00 90.25 169 LYS A CA 1
ATOM 1345 C C . LYS A 1 169 ? -10.243 -2.310 43.348 1.00 90.25 169 LYS A C 1
ATOM 1347 O O . LYS A 1 169 ? -10.460 -2.479 44.544 1.00 90.25 169 LYS A O 1
ATOM 1352 N N . ARG A 1 170 ? -10.829 -1.338 42.634 1.00 86.44 170 ARG A N 1
ATOM 1353 C CA . ARG A 1 170 ? -11.810 -0.395 43.206 1.00 86.44 170 ARG A CA 1
ATOM 1354 C C . ARG A 1 170 ? -13.061 -1.110 43.707 1.00 86.44 170 ARG A C 1
ATOM 1356 O O . ARG A 1 170 ? -13.429 -0.931 44.866 1.00 86.44 170 ARG A O 1
ATOM 1363 N N . ASN A 1 171 ? -13.652 -1.970 42.882 1.00 86.25 171 ASN A N 1
ATOM 1364 C CA . ASN A 1 171 ? -14.867 -2.696 43.258 1.00 86.25 171 ASN A CA 1
ATOM 1365 C C . ASN A 1 171 ? -14.631 -3.637 44.448 1.00 86.25 171 ASN A C 1
ATOM 1367 O O . ASN A 1 171 ? -15.476 -3.735 45.338 1.00 86.25 171 ASN A O 1
ATOM 1371 N N . SER A 1 172 ? -13.463 -4.287 44.507 1.00 83.50 172 SER A N 1
ATOM 1372 C CA . SER A 1 172 ? -13.075 -5.115 45.652 1.00 83.50 172 SER A CA 1
ATOM 1373 C C . SER A 1 172 ? -12.955 -4.284 46.931 1.00 83.50 172 SER A C 1
ATOM 1375 O O . SER A 1 172 ? -13.473 -4.704 47.962 1.00 83.50 172 SER A O 1
ATOM 1377 N N . THR A 1 173 ? -12.315 -3.108 46.884 1.00 86.88 173 THR A N 1
ATOM 1378 C CA . THR A 1 173 ? -12.204 -2.230 48.065 1.00 86.88 173 THR A CA 1
ATOM 1379 C C . THR A 1 173 ? -13.555 -1.685 48.518 1.00 86.88 173 THR A C 1
ATOM 1381 O O . THR A 1 173 ? -13.813 -1.602 49.714 1.00 86.88 173 THR A O 1
ATOM 1384 N N . GLU A 1 174 ? -14.446 -1.359 47.580 1.00 86.56 174 GLU A N 1
ATOM 1385 C CA . GLU A 1 174 ? -15.782 -0.857 47.903 1.00 86.56 174 GLU A CA 1
ATOM 1386 C C . GLU A 1 174 ? -16.658 -1.947 48.535 1.00 86.56 174 GLU A C 1
ATOM 1388 O O . GLU A 1 174 ? -17.363 -1.699 49.512 1.00 86.56 174 GLU A O 1
ATOM 1393 N N . SER A 1 175 ? -16.565 -3.179 48.026 1.00 82.06 175 SER A N 1
ATOM 1394 C CA . SER A 1 175 ? -17.264 -4.337 48.594 1.00 82.06 175 SER A CA 1
ATOM 1395 C C . SER A 1 175 ? -16.749 -4.671 49.995 1.00 82.06 175 SER A C 1
ATOM 1397 O O . SER A 1 175 ? -17.547 -4.889 50.903 1.00 82.06 175 SER A O 1
ATOM 1399 N N . GLN A 1 176 ? -15.427 -4.635 50.201 1.00 86.06 176 GLN A N 1
ATOM 1400 C CA . GLN A 1 176 ? -14.823 -4.805 51.526 1.00 86.06 176 GLN A CA 1
ATOM 1401 C C . GLN A 1 176 ? -15.308 -3.742 52.513 1.00 86.06 176 GLN A C 1
ATOM 1403 O O . GLN A 1 176 ? -15.670 -4.084 53.633 1.00 86.06 176 GLN A O 1
ATOM 1408 N N . PHE A 1 177 ? -15.382 -2.475 52.097 1.00 90.75 177 PHE A N 1
ATOM 1409 C CA . PHE A 1 177 ? -15.878 -1.398 52.953 1.00 90.75 177 PHE A CA 1
ATOM 1410 C C . PHE A 1 177 ? -17.351 -1.591 53.347 1.00 90.75 177 PHE A C 1
ATOM 1412 O O . PHE A 1 177 ? -17.711 -1.392 54.506 1.00 90.75 177 PHE A O 1
ATOM 1419 N N . LYS A 1 178 ? -18.207 -2.021 52.409 1.00 91.38 178 LYS A N 1
ATOM 1420 C CA . LYS A 1 178 ? -19.623 -2.322 52.691 1.00 91.38 178 LYS A CA 1
ATOM 1421 C C . LYS A 1 178 ? -19.771 -3.451 53.711 1.00 91.38 178 LYS A C 1
ATOM 1423 O O . LYS A 1 178 ? -20.533 -3.301 54.663 1.00 91.38 178 LYS A O 1
ATOM 1428 N N . ILE A 1 179 ? -19.014 -4.536 53.537 1.00 90.19 179 ILE A N 1
ATOM 1429 C CA . ILE A 1 179 ? -19.007 -5.670 54.4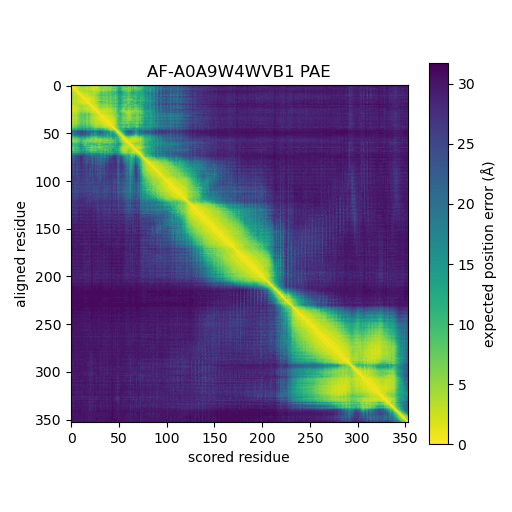71 1.00 90.19 179 ILE A CA 1
ATOM 1430 C C . ILE A 1 179 ? -18.495 -5.225 55.845 1.00 90.19 179 ILE A C 1
ATOM 1432 O O . ILE A 1 179 ? -19.122 -5.532 56.853 1.00 90.19 179 ILE A O 1
ATOM 1436 N N . GLN A 1 180 ? -17.409 -4.450 55.889 1.00 92.00 180 GLN A N 1
ATOM 1437 C CA . GLN A 1 180 ? -16.845 -3.925 57.134 1.00 92.00 180 GLN A CA 1
ATOM 1438 C C . GLN A 1 180 ? -17.881 -3.104 57.912 1.00 92.00 180 GLN A C 1
ATOM 1440 O O . GLN A 1 180 ? -18.087 -3.332 59.100 1.00 92.00 180 GLN A O 1
ATOM 1445 N N . LYS A 1 181 ? -18.590 -2.203 57.223 1.00 94.25 181 LYS A N 1
ATOM 1446 C CA . LYS A 1 181 ? -19.642 -1.385 57.830 1.00 94.25 181 LYS A CA 1
ATOM 1447 C C . LYS A 1 181 ? -20.800 -2.236 58.368 1.00 94.25 181 LYS A C 1
ATOM 1449 O O . LYS A 1 181 ? -21.277 -1.988 59.469 1.00 94.25 181 LYS A O 1
ATOM 1454 N N . GLN A 1 182 ? -21.231 -3.258 57.624 1.00 94.56 182 GLN A N 1
ATOM 1455 C CA . GLN A 1 182 ? -22.275 -4.183 58.084 1.00 94.56 182 GLN A CA 1
ATOM 1456 C C . GLN A 1 182 ? -21.857 -4.983 59.324 1.00 94.56 182 GLN A C 1
ATOM 1458 O O . GLN A 1 182 ? -22.690 -5.223 60.200 1.00 94.56 182 GLN A O 1
ATOM 1463 N N . ILE A 1 183 ? -20.587 -5.390 59.413 1.00 92.31 183 ILE A N 1
ATOM 1464 C CA . ILE A 1 183 ? -20.048 -6.066 60.598 1.00 92.31 183 ILE A CA 1
ATOM 1465 C C . ILE A 1 183 ? -20.074 -5.115 61.798 1.00 92.31 183 ILE A C 1
ATOM 1467 O O . ILE A 1 183 ? -20.616 -5.486 62.834 1.00 92.31 183 ILE A O 1
ATOM 1471 N N . GLU A 1 184 ? -19.588 -3.880 61.645 1.00 94.44 184 GLU A N 1
ATOM 1472 C CA . GLU A 1 184 ? -19.602 -2.873 62.719 1.00 94.44 184 GLU A CA 1
ATOM 1473 C C . GLU A 1 184 ? -21.023 -2.575 63.232 1.00 94.44 184 GLU A C 1
ATOM 1475 O O . GLU A 1 184 ? -21.250 -2.461 64.438 1.00 94.44 184 GLU A O 1
ATOM 1480 N N . ASP A 1 185 ? -22.005 -2.475 62.333 1.00 93.69 185 ASP A N 1
ATOM 1481 C CA . ASP A 1 185 ? -23.410 -2.278 62.710 1.00 93.69 185 ASP A CA 1
ATOM 1482 C C . ASP A 1 185 ? -23.979 -3.508 63.438 1.00 93.69 185 ASP A C 1
ATOM 1484 O O . ASP A 1 185 ? -24.674 -3.377 64.449 1.00 93.69 185 ASP A O 1
ATOM 1488 N N . SER A 1 186 ? -23.633 -4.715 62.983 1.00 89.88 186 SER A N 1
ATOM 1489 C CA . SER A 1 186 ? -24.048 -5.969 63.625 1.00 89.88 186 SER A CA 1
ATOM 1490 C C . SER A 1 186 ? -23.437 -6.135 65.020 1.00 89.88 186 SER A C 1
ATOM 1492 O O . SER A 1 186 ? -24.116 -6.589 65.941 1.00 89.88 186 SER A O 1
ATOM 1494 N N . GLU A 1 187 ? -22.180 -5.730 65.207 1.00 94.19 187 GLU A N 1
ATOM 1495 C CA . GLU A 1 187 ? -21.503 -5.737 66.507 1.00 94.19 187 GLU A CA 1
ATOM 1496 C C . GLU A 1 187 ? -22.143 -4.752 67.489 1.00 94.19 187 GLU A C 1
ATOM 1498 O O . GLU A 1 187 ? -22.374 -5.110 68.647 1.00 94.19 187 GLU A O 1
ATOM 1503 N N . ARG A 1 188 ? -22.505 -3.544 67.034 1.00 93.25 188 ARG A N 1
ATOM 1504 C CA . ARG A 1 188 ? -23.254 -2.577 67.855 1.00 93.25 188 ARG A CA 1
ATOM 1505 C C . ARG A 1 188 ? -24.586 -3.152 68.330 1.00 93.25 188 ARG A C 1
ATOM 1507 O O . ARG A 1 188 ? -24.863 -3.132 69.529 1.00 93.25 188 ARG A O 1
ATOM 1514 N N . ASN A 1 189 ? -25.353 -3.749 67.419 1.00 93.31 189 ASN A N 1
ATOM 1515 C CA . ASN A 1 189 ? -26.625 -4.394 67.751 1.00 93.31 189 ASN A CA 1
ATOM 1516 C C . ASN A 1 189 ? -26.445 -5.560 68.734 1.00 93.31 189 ASN A C 1
ATOM 1518 O O . ASN A 1 189 ? -27.253 -5.739 69.646 1.00 93.31 189 ASN A O 1
ATOM 1522 N N . LEU A 1 190 ? -25.375 -6.349 68.588 1.00 93.50 190 LEU A N 1
ATOM 1523 C CA . LEU A 1 190 ? -25.057 -7.433 69.517 1.00 93.50 190 LEU A CA 1
ATOM 1524 C C . LEU A 1 190 ? -24.782 -6.899 70.929 1.00 93.50 190 LEU A C 1
ATOM 1526 O O . LEU A 1 190 ? -25.245 -7.489 71.905 1.00 93.50 190 LEU A O 1
ATOM 1530 N N . ILE A 1 191 ? -24.037 -5.796 71.051 1.00 93.88 191 ILE A N 1
ATOM 1531 C CA . ILE A 1 191 ? -23.744 -5.163 72.344 1.00 93.88 191 ILE A CA 1
ATOM 1532 C C . ILE A 1 191 ? -25.033 -4.653 72.992 1.00 93.88 191 ILE A C 1
ATOM 1534 O O . ILE A 1 191 ? -25.272 -4.948 74.164 1.00 93.88 191 ILE A O 1
ATOM 1538 N N . GLU A 1 192 ? -25.883 -3.948 72.243 1.00 92.81 192 GLU A N 1
ATOM 1539 C CA . GLU A 1 192 ? -27.179 -3.481 72.750 1.00 92.81 192 GLU A CA 1
ATOM 1540 C C . GLU A 1 192 ? -28.072 -4.641 73.197 1.00 92.81 192 GLU A C 1
ATOM 1542 O O . GLU A 1 192 ? -28.662 -4.595 74.276 1.00 92.81 192 GLU A O 1
ATOM 1547 N N . ASN A 1 193 ? -28.148 -5.713 72.406 1.00 89.75 193 ASN A N 1
ATOM 1548 C CA . ASN A 1 193 ? -28.945 -6.886 72.754 1.00 89.75 193 ASN A CA 1
ATOM 1549 C C . ASN A 1 193 ? -28.406 -7.601 73.995 1.00 89.75 193 ASN A C 1
ATOM 1551 O O . ASN A 1 193 ? -29.199 -7.983 74.849 1.00 89.75 193 ASN A O 1
ATOM 1555 N N . LYS A 1 194 ? -27.082 -7.707 74.162 1.00 94.00 194 LYS A N 1
ATOM 1556 C CA . LYS A 1 194 ? -26.477 -8.232 75.398 1.00 94.00 194 LYS A CA 1
ATOM 1557 C C . LYS A 1 194 ? -26.805 -7.364 76.612 1.00 94.00 194 LYS A C 1
ATOM 1559 O O . LYS A 1 194 ? -27.079 -7.886 77.687 1.00 94.00 194 LYS A O 1
ATOM 1564 N N . GLN A 1 195 ? -26.799 -6.039 76.464 1.00 92.25 195 GLN A N 1
ATOM 1565 C CA . GLN A 1 195 ? -27.199 -5.135 77.548 1.00 92.25 195 GLN A CA 1
ATOM 1566 C C . GLN A 1 195 ? -28.677 -5.315 77.916 1.00 92.25 195 GLN A C 1
ATOM 1568 O O . GLN A 1 195 ? -29.006 -5.375 79.102 1.00 92.25 195 GLN A O 1
ATOM 1573 N N . LYS A 1 196 ? -29.556 -5.456 76.915 1.00 91.25 196 LYS A N 1
ATOM 1574 C CA . LYS A 1 196 ? -30.977 -5.769 77.123 1.00 91.25 196 LYS A CA 1
ATOM 1575 C C . LYS A 1 196 ? -31.155 -7.126 77.798 1.00 91.25 196 LYS A C 1
ATOM 1577 O O . LYS A 1 196 ? -31.938 -7.221 78.731 1.00 91.25 196 LYS A O 1
ATOM 1582 N N . GLU A 1 197 ? -30.415 -8.152 77.390 1.00 90.56 197 GLU A N 1
ATOM 1583 C CA . GLU A 1 197 ? -30.444 -9.475 78.023 1.00 90.56 197 GLU A CA 1
ATOM 1584 C C . GLU A 1 197 ? -30.075 -9.391 79.509 1.00 90.56 197 GLU A C 1
ATOM 1586 O O . GLU A 1 197 ? -30.810 -9.902 80.348 1.00 90.56 197 GLU A O 1
ATOM 1591 N N . ILE A 1 198 ? -29.000 -8.673 79.856 1.00 91.25 198 ILE A N 1
ATOM 1592 C CA . ILE A 1 198 ? -28.608 -8.444 81.257 1.00 91.25 198 ILE A CA 1
ATOM 1593 C C . ILE A 1 198 ? -29.716 -7.714 82.025 1.00 91.25 198 ILE A C 1
ATOM 1595 O O . ILE A 1 198 ? -29.987 -8.041 83.181 1.00 91.25 198 ILE A O 1
ATOM 1599 N N . HIS A 1 199 ? -30.346 -6.711 81.408 1.00 89.12 199 HIS A N 1
ATOM 1600 C CA . HIS A 1 199 ? -31.462 -5.988 82.011 1.00 89.12 199 HIS A CA 1
ATOM 1601 C C . HIS A 1 199 ? -32.649 -6.920 82.288 1.00 89.12 199 HIS A C 1
ATOM 1603 O O . HIS A 1 199 ? -33.105 -6.993 83.427 1.00 89.12 199 HIS A O 1
ATOM 1609 N N . TRP A 1 200 ? -33.079 -7.692 81.289 1.00 85.69 200 TRP A N 1
ATOM 1610 C CA . TRP A 1 200 ? -34.185 -8.637 81.419 1.00 85.69 200 TRP A CA 1
ATOM 1611 C C . TRP A 1 200 ? -33.880 -9.777 82.393 1.00 85.69 200 TRP A C 1
ATOM 1613 O O . TRP A 1 200 ? -34.765 -10.164 83.144 1.00 85.69 200 TRP A O 1
ATOM 1623 N N . GLN A 1 201 ? -32.640 -10.271 82.460 1.00 87.50 201 GLN A N 1
ATOM 1624 C CA . GLN A 1 201 ? -32.227 -11.263 83.461 1.00 87.50 201 GLN A CA 1
ATOM 1625 C C . GLN A 1 201 ? -32.313 -10.714 84.890 1.00 87.50 201 GLN A C 1
ATOM 1627 O O . GLN A 1 201 ? -32.739 -11.428 85.795 1.00 87.50 201 GLN A O 1
ATOM 1632 N N . LYS A 1 202 ? -31.936 -9.447 85.113 1.00 87.50 202 LYS A N 1
ATOM 1633 C CA . LYS A 1 202 ? -32.105 -8.797 86.423 1.00 87.50 202 LYS A CA 1
ATOM 1634 C C . LYS A 1 202 ? -33.581 -8.652 86.779 1.00 87.50 202 LYS A C 1
ATOM 1636 O O . LYS A 1 202 ? -33.973 -9.066 87.861 1.00 87.50 202 LYS A O 1
ATOM 1641 N N . SER A 1 203 ? -34.394 -8.151 85.850 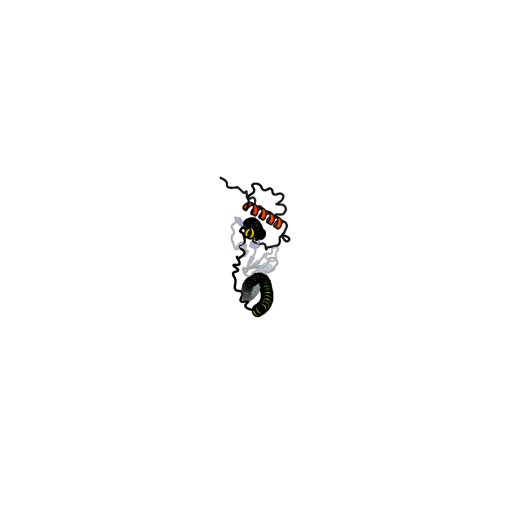1.00 82.56 203 SER A N 1
ATOM 1642 C CA . SER A 1 203 ? -35.841 -8.037 86.047 1.00 82.56 203 SER A CA 1
ATOM 1643 C C . SER A 1 203 ? -36.508 -9.391 86.302 1.00 82.56 203 SER A C 1
ATOM 1645 O O . SER A 1 203 ? -37.392 -9.471 87.145 1.00 82.56 203 SER A O 1
ATOM 1647 N N . LEU A 1 204 ? -36.062 -10.459 85.631 1.00 79.56 204 LEU A N 1
ATOM 1648 C CA . LEU A 1 204 ? -36.541 -11.828 85.843 1.00 79.56 204 LEU A CA 1
ATOM 1649 C C . LEU A 1 204 ? -36.208 -12.354 87.246 1.00 79.56 204 LEU A C 1
ATOM 1651 O O . LEU A 1 204 ? -37.022 -13.050 87.838 1.00 79.56 204 LEU A O 1
ATOM 1655 N N . ASN A 1 205 ? -35.034 -12.020 87.784 1.00 80.31 205 ASN A N 1
ATOM 1656 C CA . ASN A 1 205 ? -34.656 -12.413 89.143 1.00 80.31 205 ASN A CA 1
ATOM 1657 C C . ASN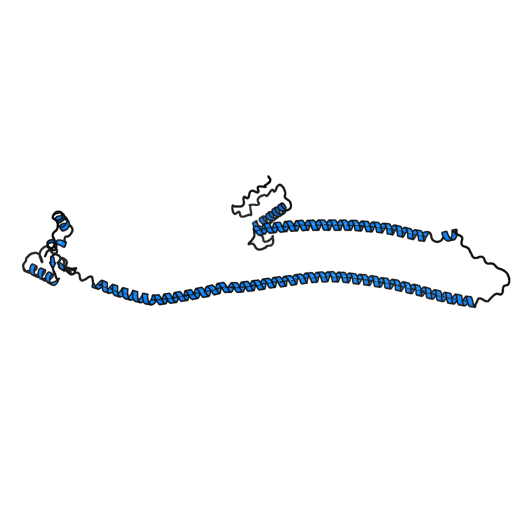 A 1 205 ? -35.414 -11.619 90.221 1.00 80.31 205 ASN A C 1
ATOM 1659 O O . ASN A 1 205 ? -35.648 -12.147 91.305 1.00 80.31 205 ASN A O 1
ATOM 1663 N N . ASP A 1 206 ? -35.802 -10.374 89.926 1.00 76.50 206 ASP A N 1
ATOM 1664 C CA . ASP A 1 206 ? -36.616 -9.533 90.816 1.00 76.50 206 ASP A CA 1
ATOM 1665 C C . ASP A 1 206 ? -38.112 -9.915 90.793 1.00 76.50 206 ASP A C 1
ATOM 1667 O O . ASP A 1 206 ? -38.877 -9.534 91.685 1.00 76.50 206 ASP A O 1
ATOM 1671 N N . LEU A 1 207 ? -38.544 -10.694 89.796 1.00 66.62 207 LEU A N 1
ATOM 1672 C CA . LEU A 1 207 ? -39.890 -11.254 89.715 1.00 66.62 207 LEU A CA 1
ATOM 1673 C C . LEU A 1 207 ? -40.057 -12.366 90.761 1.00 66.62 207 LEU A C 1
ATOM 1675 O O . LEU A 1 207 ? -39.595 -13.494 90.608 1.00 66.62 207 LEU A O 1
ATOM 1679 N N . THR A 1 208 ? -40.763 -12.038 91.839 1.00 63.38 208 THR A N 1
ATOM 1680 C CA . THR A 1 208 ? -41.228 -13.007 92.836 1.00 63.38 208 THR A CA 1
ATOM 1681 C C . THR A 1 208 ? -42.604 -13.535 92.442 1.00 63.38 208 THR A C 1
ATOM 1683 O O . THR A 1 208 ? -43.463 -12.781 91.981 1.00 63.38 208 THR A O 1
ATOM 1686 N N . LEU A 1 209 ? -42.816 -14.844 92.610 1.00 55.25 209 LEU A N 1
ATOM 1687 C CA . LEU A 1 209 ? -44.103 -15.477 92.338 1.00 55.25 209 LEU A CA 1
ATOM 1688 C C . LEU A 1 209 ? -45.138 -14.927 93.332 1.00 55.25 209 LEU A C 1
ATOM 1690 O O . LEU A 1 209 ? -45.091 -15.235 94.522 1.00 55.25 209 LEU A O 1
ATOM 1694 N N . HIS A 1 210 ? -46.054 -14.089 92.855 1.00 47.03 210 HIS A N 1
ATOM 1695 C CA . HIS A 1 210 ? -47.228 -13.706 93.629 1.00 47.03 210 HIS A CA 1
ATOM 1696 C C . HIS A 1 210 ? -48.235 -14.856 93.528 1.00 47.03 210 HIS A C 1
ATOM 1698 O O . HIS A 1 210 ? -48.807 -15.086 92.463 1.00 47.03 210 HIS A O 1
ATOM 1704 N N . GLU A 1 211 ? -48.452 -15.593 94.618 1.00 55.25 211 GLU A N 1
ATOM 1705 C CA . GLU A 1 211 ? -49.621 -16.469 94.732 1.00 55.25 211 GLU A CA 1
ATOM 1706 C C . GLU A 1 211 ? -50.862 -15.582 94.873 1.00 55.25 211 GLU A C 1
ATOM 1708 O O . GLU A 1 211 ? -51.261 -15.192 95.969 1.00 55.25 211 GLU A O 1
ATOM 1713 N N . ILE A 1 212 ? -51.451 -15.208 93.739 1.00 44.62 212 ILE A N 1
ATOM 1714 C CA . ILE A 1 212 ? -52.758 -14.560 93.691 1.00 44.62 212 ILE A CA 1
ATOM 1715 C C . ILE A 1 212 ? -53.729 -15.601 93.158 1.00 44.62 212 ILE A C 1
ATOM 1717 O O . ILE A 1 212 ? -53.757 -15.907 91.969 1.00 44.62 212 ILE A O 1
ATOM 1721 N N . GLY A 1 213 ? -54.511 -16.169 94.072 1.00 49.94 213 GLY A N 1
ATOM 1722 C CA . GLY A 1 213 ? -55.773 -16.784 93.704 1.00 49.94 213 GLY A CA 1
ATOM 1723 C C . GLY A 1 213 ? -56.714 -15.721 93.141 1.00 49.94 213 GLY A C 1
ATOM 1724 O O . GLY A 1 213 ? -56.799 -14.617 93.681 1.00 49.94 213 GLY A O 1
ATOM 1725 N N . GLY A 1 214 ? -57.438 -16.086 92.088 1.00 47.25 214 GLY A N 1
ATOM 1726 C CA . GLY A 1 214 ? -58.540 -15.298 91.547 1.00 47.25 214 GLY A CA 1
ATOM 1727 C C . GLY A 1 214 ? -58.303 -14.838 90.115 1.00 47.25 214 GLY A C 1
ATOM 1728 O O . GLY A 1 214 ? -57.506 -13.937 89.876 1.00 47.25 214 GLY A O 1
ATOM 1729 N N . ASP A 1 215 ? -59.027 -15.502 89.216 1.00 48.66 215 ASP A N 1
ATOM 1730 C CA . ASP A 1 215 ? -59.413 -15.149 87.848 1.00 48.66 215 ASP A CA 1
ATOM 1731 C C . ASP A 1 215 ? -59.023 -13.753 87.354 1.00 48.66 215 ASP A C 1
ATOM 1733 O O . ASP A 1 215 ? -59.627 -12.757 87.748 1.00 48.66 215 ASP A O 1
ATOM 1737 N N . TYR A 1 216 ? -58.118 -13.712 86.373 1.00 44.59 216 TYR A N 1
ATOM 1738 C CA . TYR A 1 216 ? -58.097 -12.653 85.366 1.00 44.59 216 TYR A CA 1
ATOM 1739 C C . TYR A 1 216 ? -57.742 -13.265 84.009 1.00 44.59 216 TYR A C 1
ATOM 1741 O O . TYR A 1 216 ? -56.582 -13.549 83.714 1.00 44.59 216 TYR A O 1
ATOM 1749 N N . GLU A 1 217 ? -58.762 -13.475 83.180 1.00 48.38 217 GLU A N 1
ATOM 1750 C CA . GLU A 1 217 ? -58.599 -13.627 81.738 1.00 48.38 217 GLU A CA 1
ATOM 1751 C C . GLU A 1 217 ? -58.120 -12.277 81.178 1.00 48.38 217 GLU A C 1
ATOM 1753 O O . GLU A 1 217 ? -58.842 -11.282 81.225 1.00 48.38 217 GLU A O 1
ATOM 1758 N N . GLN A 1 218 ? -56.881 -12.214 80.686 1.00 45.12 218 GLN A N 1
ATOM 1759 C CA . GLN A 1 218 ? -56.429 -11.113 79.834 1.00 45.12 218 GLN A CA 1
ATOM 1760 C C . GLN A 1 218 ? -56.612 -11.527 78.375 1.00 45.12 218 GLN A C 1
ATOM 1762 O O . GLN A 1 218 ? -55.933 -12.430 77.886 1.00 45.12 218 GLN A O 1
ATOM 1767 N N . GLU A 1 219 ? -57.529 -10.855 77.682 1.00 45.97 219 GLU A N 1
ATOM 1768 C CA . GLU A 1 219 ? -57.634 -10.910 76.226 1.00 45.97 219 GLU A CA 1
ATOM 1769 C C . GLU A 1 219 ? -56.385 -10.294 75.581 1.00 45.97 219 GLU A C 1
ATOM 1771 O O . GLU A 1 219 ? -55.928 -9.208 75.951 1.00 45.97 219 GLU A O 1
ATOM 1776 N N . PHE A 1 220 ? -55.836 -10.994 74.587 1.00 40.06 220 PHE A N 1
ATOM 1777 C CA . PHE A 1 220 ? -54.815 -10.452 73.696 1.00 40.06 220 PHE A CA 1
ATOM 1778 C C . PHE A 1 220 ? -55.393 -9.273 72.906 1.00 40.06 220 PHE A C 1
ATOM 1780 O O . PHE A 1 220 ? -56.507 -9.357 72.393 1.00 40.06 220 PHE A O 1
ATOM 1787 N N . GLN A 1 221 ? -54.620 -8.195 72.746 1.00 53.69 221 GLN A N 1
ATOM 1788 C CA . GLN A 1 221 ? -54.961 -7.148 71.783 1.00 53.69 221 GLN A CA 1
ATOM 1789 C C . GLN A 1 221 ? -54.931 -7.735 70.367 1.00 53.69 221 GLN A C 1
ATOM 1791 O O . GLN A 1 221 ? -53.872 -8.072 69.839 1.00 53.69 221 GLN A O 1
ATOM 1796 N N . ILE A 1 222 ? -56.114 -7.872 69.775 1.00 56.78 222 ILE A N 1
ATOM 1797 C CA . ILE A 1 222 ? -56.312 -8.219 68.371 1.00 56.78 222 ILE A CA 1
ATOM 1798 C C . ILE A 1 222 ? -56.339 -6.897 67.602 1.00 56.78 222 ILE A C 1
ATOM 1800 O O . ILE A 1 222 ? -57.241 -6.086 67.810 1.00 56.78 222 ILE A O 1
ATOM 1804 N N . TYR A 1 223 ? -55.337 -6.674 66.750 1.00 55.25 223 TYR A N 1
ATOM 1805 C CA . TYR A 1 223 ? -55.333 -5.553 65.810 1.00 55.25 223 TYR A CA 1
ATOM 1806 C C . TYR A 1 223 ? -56.493 -5.706 64.827 1.00 55.25 223 TYR A C 1
ATOM 1808 O O . TYR A 1 223 ? -56.762 -6.806 64.338 1.00 55.25 223 TYR A O 1
ATOM 1816 N N . THR A 1 224 ? -57.183 -4.607 64.548 1.00 67.12 224 THR A N 1
ATOM 1817 C CA . THR A 1 224 ? -58.249 -4.584 63.536 1.00 67.12 224 THR A CA 1
ATOM 1818 C C . THR A 1 224 ? -57.647 -4.472 62.132 1.00 67.12 224 THR A C 1
ATOM 1820 O O . THR A 1 224 ? -56.565 -3.907 61.978 1.00 67.12 224 THR A O 1
ATOM 1823 N N . ASP A 1 225 ? -58.325 -4.999 61.104 1.00 60.09 225 ASP A N 1
ATOM 1824 C CA . ASP A 1 225 ? -57.853 -4.932 59.703 1.00 60.09 225 ASP A CA 1
ATOM 1825 C C . ASP A 1 225 ? -57.508 -3.487 59.274 1.00 60.09 225 ASP A C 1
ATOM 1827 O O . ASP A 1 225 ? -56.537 -3.263 58.552 1.00 60.09 225 ASP A O 1
ATOM 1831 N N . ASP A 1 226 ? -58.214 -2.495 59.827 1.00 60.44 226 ASP A N 1
ATOM 1832 C CA . ASP A 1 226 ? -57.978 -1.066 59.592 1.00 60.44 226 ASP A CA 1
ATOM 1833 C C . ASP A 1 226 ? -56.622 -0.559 60.147 1.00 60.44 226 ASP A C 1
ATOM 1835 O O . ASP A 1 226 ? -56.022 0.364 59.592 1.00 60.44 226 ASP A O 1
ATOM 1839 N N . GLU A 1 227 ? -56.105 -1.154 61.229 1.00 58.75 227 GLU A N 1
ATOM 1840 C CA . GLU A 1 227 ? -54.794 -0.818 61.815 1.00 58.75 227 GLU A CA 1
ATOM 1841 C C . GLU A 1 227 ? -53.635 -1.490 61.060 1.00 58.75 227 GLU A C 1
ATOM 1843 O O . GLU A 1 227 ? -52.522 -0.956 61.034 1.00 58.75 227 GLU A O 1
ATOM 1848 N N . LEU A 1 228 ? -53.898 -2.624 60.399 1.00 56.56 228 LEU A N 1
ATOM 1849 C CA . LEU A 1 228 ? -52.949 -3.295 59.508 1.00 56.56 228 LEU A CA 1
ATOM 1850 C C . LEU A 1 228 ? -52.825 -2.558 58.163 1.00 56.56 228 LEU A C 1
ATOM 1852 O O . LEU A 1 228 ? -51.717 -2.396 57.651 1.00 56.56 228 LEU A O 1
ATOM 1856 N N . ASP A 1 229 ? -53.936 -2.039 57.634 1.00 59.44 229 ASP A N 1
ATOM 1857 C CA . ASP A 1 229 ? -53.974 -1.228 56.408 1.00 59.44 229 ASP A CA 1
ATOM 1858 C C . ASP A 1 229 ? -53.281 0.141 56.566 1.00 59.44 229 ASP A C 1
ATOM 1860 O O . ASP A 1 229 ? -52.837 0.751 55.585 1.00 59.44 229 ASP A O 1
ATOM 1864 N N . ALA A 1 230 ? -53.121 0.616 57.806 1.00 58.28 230 ALA A N 1
ATOM 1865 C CA . ALA A 1 230 ? -52.330 1.801 58.134 1.00 58.28 230 ALA A CA 1
ATOM 1866 C C . ALA A 1 230 ? -50.806 1.545 58.102 1.00 58.28 230 ALA A C 1
ATOM 1868 O O . ALA A 1 230 ? -50.020 2.500 58.095 1.00 58.28 230 ALA A O 1
ATOM 1869 N N . MET A 1 231 ? -50.353 0.285 58.035 1.00 57.81 231 MET A N 1
ATOM 1870 C CA . MET A 1 231 ? -48.934 -0.044 57.909 1.00 57.81 231 MET A CA 1
ATOM 1871 C C . MET A 1 231 ? -48.452 0.059 56.451 1.00 57.81 231 MET A C 1
ATOM 1873 O O . MET A 1 231 ? -48.441 -0.886 55.671 1.00 57.81 231 MET A O 1
ATOM 1877 N N . ASN A 1 232 ? -47.947 1.257 56.148 1.00 62.91 232 ASN A N 1
ATOM 1878 C CA . ASN A 1 232 ? -46.909 1.583 55.164 1.00 62.91 232 ASN A CA 1
ATOM 1879 C C . ASN A 1 232 ? -47.234 1.399 53.663 1.00 62.91 232 ASN A C 1
ATOM 1881 O O . ASN A 1 232 ? -46.409 0.971 52.847 1.00 62.91 232 ASN A O 1
ATOM 1885 N N . LYS A 1 233 ? -48.420 1.869 53.266 1.00 63.56 233 LYS A N 1
ATOM 1886 C CA . LYS A 1 233 ? -48.777 2.170 51.867 1.00 63.56 233 LYS A CA 1
ATOM 1887 C C . LYS A 1 233 ? -47.745 3.067 51.161 1.00 63.56 233 LYS A C 1
ATOM 1889 O O . LYS A 1 233 ? -47.498 2.893 49.970 1.00 63.56 233 LYS A O 1
ATOM 1894 N N . ASP A 1 234 ? -47.100 3.969 51.900 1.00 64.75 234 ASP A N 1
ATOM 1895 C CA . ASP A 1 234 ? -46.090 4.896 51.378 1.00 64.75 234 ASP A CA 1
ATOM 1896 C C . ASP A 1 234 ? -44.784 4.195 50.972 1.00 64.75 234 ASP A C 1
ATOM 1898 O O . ASP A 1 234 ? -44.191 4.554 49.953 1.00 64.75 234 ASP A O 1
ATOM 1902 N N . THR A 1 235 ? -44.356 3.145 51.691 1.00 64.31 235 THR A N 1
ATOM 1903 C CA . THR A 1 235 ? -43.194 2.340 51.265 1.00 64.31 235 THR A CA 1
ATOM 1904 C C . THR A 1 235 ? -43.459 1.565 49.980 1.00 64.31 235 THR A C 1
ATOM 1906 O O . THR A 1 235 ? -42.622 1.584 49.080 1.00 64.31 235 THR A O 1
ATOM 1909 N N . LEU A 1 236 ? -44.640 0.953 49.843 1.00 67.25 236 LEU A N 1
ATOM 1910 C CA . LEU A 1 236 ? -45.015 0.221 48.628 1.00 67.25 236 LEU A CA 1
ATOM 1911 C C . LEU A 1 236 ? -45.197 1.166 47.433 1.00 67.25 236 LEU A C 1
ATOM 1913 O O . LEU A 1 236 ? -44.799 0.842 46.315 1.00 67.25 236 LEU A O 1
ATOM 1917 N N . GLN A 1 237 ? -45.746 2.360 47.663 1.00 76.88 237 GLN A N 1
ATOM 1918 C CA . GLN A 1 237 ? -45.865 3.388 46.633 1.00 76.88 237 GLN A CA 1
ATOM 1919 C C . GLN A 1 237 ? -44.485 3.883 46.167 1.00 76.88 237 GLN A C 1
ATOM 1921 O O . GLN A 1 237 ? -44.259 4.007 44.962 1.00 76.88 237 GLN A O 1
ATOM 1926 N N . GLY A 1 238 ? -43.541 4.079 47.095 1.00 76.38 238 GLY A N 1
ATOM 1927 C CA . GLY A 1 238 ? -42.154 4.423 46.777 1.00 76.38 238 GLY A CA 1
ATOM 1928 C C . GLY A 1 238 ? -41.449 3.355 45.934 1.00 76.38 238 GLY A C 1
ATOM 1929 O O . GLY A 1 238 ? -40.801 3.685 44.943 1.00 76.38 238 GLY A O 1
ATOM 1930 N N . GLU A 1 239 ? -41.621 2.073 46.264 1.00 77.06 239 GLU A N 1
ATOM 1931 C CA . GLU A 1 239 ? -41.070 0.960 45.476 1.00 77.06 239 GLU A CA 1
ATOM 1932 C C . GLU A 1 239 ? -41.674 0.883 44.065 1.00 77.06 239 GLU A C 1
ATOM 1934 O O . GLU A 1 239 ? -40.950 0.694 43.083 1.00 77.06 239 GLU A O 1
ATOM 1939 N N . ILE A 1 240 ? -42.986 1.097 43.935 1.00 77.25 240 ILE A N 1
ATOM 1940 C CA . ILE A 1 240 ? -43.675 1.148 42.638 1.00 77.25 240 ILE A CA 1
ATOM 1941 C C . ILE A 1 240 ? -43.146 2.299 41.774 1.00 77.25 240 ILE A C 1
ATOM 1943 O O . ILE A 1 240 ? -42.958 2.127 40.567 1.00 77.25 240 ILE A O 1
ATOM 1947 N N . ASP A 1 241 ? -42.897 3.468 42.360 1.00 82.25 241 ASP A N 1
ATOM 1948 C CA . ASP A 1 241 ? -42.415 4.628 41.612 1.00 82.25 241 ASP A CA 1
ATOM 1949 C C . ASP A 1 241 ? -40.945 4.468 41.185 1.00 82.25 241 ASP A C 1
ATOM 1951 O O . ASP A 1 241 ? -40.608 4.794 40.043 1.00 82.25 241 ASP A O 1
ATOM 1955 N N . ILE A 1 242 ? -40.106 3.825 42.008 1.00 84.88 242 ILE A N 1
ATOM 1956 C CA . ILE A 1 242 ? -38.748 3.403 41.619 1.00 84.88 242 ILE A CA 1
ATOM 1957 C C . ILE A 1 242 ? -38.797 2.412 40.445 1.00 84.88 242 ILE A C 1
ATOM 1959 O O . ILE A 1 242 ? -38.035 2.544 39.484 1.00 84.88 242 ILE A O 1
ATOM 1963 N N . LEU A 1 243 ? -39.709 1.434 40.477 1.00 82.19 243 LEU A N 1
ATOM 1964 C CA . LEU A 1 243 ? -39.869 0.453 39.396 1.00 82.19 243 LEU A CA 1
ATOM 1965 C C . LEU A 1 243 ? -40.368 1.084 38.089 1.00 82.19 243 LEU A C 1
ATOM 1967 O O . LEU A 1 243 ? -39.942 0.676 37.003 1.00 82.19 243 LEU A O 1
ATOM 1971 N N . LYS A 1 244 ? -41.245 2.093 38.161 1.00 85.81 244 LYS A N 1
ATOM 1972 C CA . LYS A 1 244 ? -41.656 2.873 36.982 1.00 85.81 244 LYS A CA 1
ATOM 1973 C C . LYS A 1 244 ? -40.480 3.648 36.395 1.00 85.81 244 LYS A C 1
ATOM 1975 O O . LYS A 1 244 ? -40.297 3.625 35.179 1.00 85.81 244 LYS A O 1
ATOM 1980 N N . GLU A 1 245 ? -39.675 4.299 37.235 1.00 87.50 245 GLU A N 1
ATOM 1981 C CA . GLU A 1 245 ? -38.497 5.045 36.784 1.00 87.50 245 GLU A CA 1
ATOM 1982 C C . GLU A 1 245 ? -37.453 4.117 36.146 1.00 87.50 245 GLU A C 1
ATOM 1984 O O . GLU A 1 245 ? -36.906 4.433 35.087 1.00 87.50 245 GLU A O 1
ATOM 1989 N N . TYR A 1 246 ? -37.234 2.933 36.728 1.00 85.44 246 TYR A N 1
ATOM 1990 C CA . TYR A 1 246 ? -36.353 1.914 36.159 1.00 85.44 246 TYR A CA 1
ATOM 1991 C C . TYR A 1 246 ? -36.814 1.475 34.763 1.00 85.44 246 TYR A C 1
ATOM 1993 O O . TYR A 1 246 ? -36.021 1.489 33.825 1.00 85.44 246 TYR A O 1
ATOM 2001 N N . ASN A 1 247 ? -38.108 1.179 34.596 1.00 88.69 247 ASN A N 1
ATOM 2002 C CA . ASN A 1 247 ? -38.691 0.811 33.300 1.00 88.69 247 ASN A CA 1
ATOM 2003 C C . ASN A 1 247 ? -38.539 1.914 32.239 1.00 88.69 247 ASN A C 1
ATOM 2005 O O . ASN A 1 247 ? -38.321 1.627 31.061 1.00 88.69 247 ASN A O 1
ATOM 2009 N N . ILE A 1 248 ? -38.675 3.184 32.632 1.00 91.00 248 ILE A N 1
ATOM 2010 C CA . ILE A 1 248 ? -38.478 4.319 31.721 1.00 91.00 248 ILE A CA 1
ATOM 2011 C C . ILE A 1 248 ? -37.009 4.391 31.291 1.00 91.00 248 ILE A C 1
ATOM 2013 O O . ILE A 1 248 ? -36.730 4.441 30.092 1.00 91.00 248 ILE A O 1
ATOM 2017 N N . ARG A 1 249 ? -36.069 4.317 32.242 1.00 86.06 249 ARG A N 1
ATOM 2018 C CA . ARG A 1 249 ? -34.629 4.349 31.941 1.00 86.06 249 ARG A CA 1
ATOM 2019 C C . ARG A 1 249 ? -34.172 3.161 31.103 1.00 86.06 249 ARG A C 1
ATOM 2021 O O . ARG A 1 249 ? -33.314 3.330 30.242 1.00 86.06 249 ARG A O 1
ATOM 2028 N N . GLU A 1 250 ? -34.739 1.979 31.318 1.00 90.56 250 GLU A N 1
ATOM 2029 C CA . GLU A 1 250 ? -34.451 0.796 30.506 1.00 90.56 250 GLU A CA 1
ATOM 2030 C C . GLU A 1 250 ? -34.879 1.010 29.046 1.00 90.56 250 GLU A C 1
ATOM 2032 O O . GLU A 1 250 ? -34.100 0.755 28.126 1.00 90.56 250 GLU A O 1
ATOM 2037 N N . LYS A 1 251 ? -36.073 1.573 28.814 1.00 90.88 251 LYS A N 1
ATOM 2038 C CA . LYS A 1 251 ? -36.529 1.933 27.461 1.00 90.88 251 LYS A CA 1
ATOM 2039 C C . LYS A 1 251 ? -35.630 2.980 26.806 1.00 90.88 251 LYS A C 1
ATOM 2041 O O . LYS A 1 251 ? -35.269 2.811 25.644 1.00 90.88 251 LYS A O 1
ATOM 2046 N N . GLU A 1 252 ? -35.243 4.030 27.529 1.00 89.00 252 GLU A N 1
ATOM 2047 C CA . GLU A 1 252 ? -34.321 5.057 27.022 1.00 89.00 252 GLU A CA 1
ATOM 2048 C C . GLU A 1 252 ? -32.941 4.479 26.684 1.00 89.00 252 GLU A C 1
ATOM 2050 O O . GLU A 1 252 ? -32.360 4.807 25.646 1.00 89.00 252 GLU A O 1
ATOM 2055 N N . TYR A 1 253 ? -32.422 3.593 27.537 1.00 86.25 253 TYR A N 1
ATOM 2056 C CA . TYR A 1 253 ? -31.150 2.910 27.323 1.00 86.25 253 TYR A CA 1
ATOM 2057 C C . TYR A 1 253 ? -31.187 2.038 26.066 1.00 86.25 253 TYR A C 1
ATOM 2059 O O . TYR A 1 253 ? -30.273 2.107 25.240 1.00 86.25 253 TYR A O 1
ATOM 2067 N N . ASN A 1 254 ? -32.271 1.281 25.885 1.00 91.94 254 ASN A N 1
ATOM 2068 C CA . ASN A 1 254 ? -32.476 0.446 24.707 1.00 91.94 254 ASN A CA 1
ATOM 2069 C C . ASN A 1 254 ? -32.566 1.294 23.432 1.00 91.94 254 ASN A C 1
ATOM 2071 O O . ASN A 1 254 ? -31.850 1.015 22.474 1.00 91.94 254 ASN A O 1
ATOM 2075 N N . LEU A 1 255 ? -33.340 2.386 23.449 1.00 93.25 255 LEU A N 1
ATOM 2076 C CA . LEU A 1 255 ? -33.462 3.295 22.304 1.00 93.25 255 LEU A CA 1
ATOM 2077 C C . LEU A 1 255 ? -32.119 3.955 21.947 1.00 93.25 255 LEU A C 1
ATOM 2079 O O . LEU A 1 255 ? -31.776 4.126 20.777 1.00 93.25 255 LEU A O 1
ATOM 2083 N N . ARG A 1 256 ? -31.329 4.328 22.961 1.00 92.19 256 ARG A N 1
ATOM 2084 C CA . ARG A 1 256 ? -29.989 4.896 22.772 1.00 92.19 256 ARG A CA 1
ATOM 2085 C C . ARG A 1 256 ? -29.035 3.883 22.147 1.00 92.19 256 ARG A C 1
ATOM 2087 O O . ARG A 1 256 ? -28.263 4.262 21.266 1.00 92.19 256 ARG A O 1
ATOM 2094 N N . ASN A 1 257 ? -29.053 2.638 22.614 1.00 89.31 257 ASN A N 1
ATOM 2095 C CA . ASN A 1 257 ? -28.211 1.581 22.059 1.00 89.31 257 ASN A CA 1
ATOM 2096 C C . ASN A 1 257 ? -28.612 1.253 20.624 1.00 89.31 257 ASN A C 1
ATOM 2098 O O . ASN A 1 257 ? -27.739 1.196 19.771 1.00 89.31 257 ASN A O 1
ATOM 2102 N N . GLU A 1 258 ? -29.907 1.174 20.328 1.00 95.06 258 GLU A N 1
ATOM 2103 C CA . GLU A 1 258 ? -30.400 0.965 18.966 1.00 95.06 258 GLU A CA 1
ATOM 2104 C C . GLU A 1 258 ? -29.959 2.098 18.022 1.00 95.06 258 GLU A C 1
ATOM 2106 O O . GLU A 1 258 ? -29.403 1.853 16.951 1.00 95.06 258 GLU A O 1
ATOM 2111 N N . CYS A 1 259 ? -30.111 3.360 18.441 1.00 91.69 259 CYS A N 1
ATOM 2112 C CA . CYS A 1 259 ? -29.607 4.510 17.685 1.00 91.69 259 CYS A CA 1
ATOM 2113 C C . CYS A 1 259 ? -28.086 4.454 17.475 1.00 91.69 259 CYS A C 1
ATOM 2115 O O . CYS A 1 259 ? -27.594 4.801 16.398 1.00 91.69 259 CYS A O 1
ATOM 2117 N N . LYS A 1 260 ? -27.333 4.032 18.497 1.00 93.62 260 LYS A N 1
ATOM 2118 C CA . LYS A 1 260 ? -25.877 3.890 18.419 1.00 93.62 260 LYS A CA 1
ATOM 2119 C C . LYS A 1 260 ? -25.482 2.783 17.445 1.00 93.62 260 LYS A C 1
ATOM 2121 O O . LYS A 1 260 ? -24.614 3.015 16.609 1.00 93.62 260 LYS A O 1
ATOM 2126 N N . ASP A 1 261 ? -26.138 1.633 17.512 1.00 94.00 261 ASP A N 1
ATOM 2127 C CA . ASP A 1 261 ? -25.878 0.498 16.632 1.00 94.00 261 ASP A CA 1
ATOM 2128 C C . ASP A 1 261 ? -26.199 0.858 15.179 1.00 94.00 261 ASP A C 1
ATOM 2130 O O . ASP A 1 261 ? -25.401 0.590 14.282 1.00 94.00 261 ASP A O 1
ATOM 2134 N N . ASN A 1 262 ? -27.306 1.567 14.942 1.00 95.38 262 ASN A N 1
ATOM 2135 C CA . ASN A 1 262 ? -27.651 2.097 13.623 1.00 95.38 262 ASN A CA 1
ATOM 2136 C C . ASN A 1 262 ? -26.579 3.059 13.091 1.00 95.38 262 ASN A C 1
ATOM 2138 O O . ASN A 1 262 ? -26.159 2.945 11.937 1.00 95.38 262 ASN A O 1
ATOM 2142 N N . TYR A 1 263 ? -26.096 3.981 13.926 1.00 94.69 263 TYR A N 1
ATOM 2143 C CA . TYR A 1 263 ? -25.007 4.884 13.556 1.00 94.69 263 TYR A CA 1
ATOM 2144 C C . TYR A 1 263 ? -23.708 4.126 13.248 1.00 94.69 263 TYR A C 1
ATOM 2146 O O . TYR A 1 263 ? -23.072 4.384 12.223 1.00 94.69 263 TYR A O 1
ATOM 2154 N N . ASP A 1 264 ? -23.320 3.181 14.105 1.00 93.25 264 ASP A N 1
ATOM 2155 C CA . ASP A 1 264 ? -22.097 2.398 13.938 1.00 93.25 264 ASP A CA 1
ATOM 2156 C C . ASP A 1 264 ? -22.172 1.515 12.682 1.00 93.25 264 ASP A C 1
ATOM 2158 O O . ASP A 1 264 ? -21.181 1.394 11.958 1.00 93.25 264 ASP A O 1
ATOM 2162 N N . ASN A 1 265 ? -23.349 0.976 12.355 1.00 95.81 265 ASN A N 1
ATOM 2163 C CA . ASN A 1 265 ? -23.590 0.225 11.123 1.00 95.81 265 ASN A CA 1
ATOM 2164 C C . ASN A 1 265 ? -23.482 1.109 9.874 1.00 95.81 265 ASN A C 1
ATOM 2166 O O . ASN A 1 265 ? -22.743 0.764 8.953 1.00 95.81 265 ASN A O 1
ATOM 2170 N N . LEU A 1 266 ? -24.130 2.279 9.852 1.00 96.25 266 LEU A N 1
ATOM 2171 C CA . LEU A 1 266 ? -24.021 3.226 8.732 1.00 96.25 266 LEU A CA 1
ATOM 2172 C C . LEU A 1 266 ? -22.584 3.727 8.543 1.00 96.25 266 LEU A C 1
ATOM 2174 O O . LEU A 1 266 ? -22.108 3.893 7.418 1.00 96.25 266 LEU A O 1
ATOM 2178 N N . ARG A 1 267 ? -21.863 3.947 9.646 1.00 94.81 267 ARG A N 1
ATOM 2179 C CA . ARG A 1 267 ? -20.452 4.333 9.617 1.00 94.81 267 ARG A CA 1
ATOM 2180 C C . ARG A 1 267 ? -19.580 3.236 9.008 1.00 94.81 267 ARG A C 1
ATOM 2182 O O . ARG A 1 267 ? -18.708 3.561 8.203 1.00 94.81 267 ARG A O 1
ATOM 2189 N N . LYS A 1 268 ? -19.803 1.971 9.385 1.00 95.00 268 LYS A N 1
ATOM 2190 C CA . LYS A 1 268 ? -19.105 0.813 8.804 1.00 95.00 268 LYS A CA 1
ATOM 2191 C C . LYS A 1 268 ? -19.403 0.687 7.316 1.00 95.00 268 LYS A C 1
ATOM 2193 O O . LYS A 1 268 ? -18.468 0.674 6.529 1.00 95.00 268 LYS A O 1
ATOM 2198 N N . GLN A 1 269 ? -20.677 0.733 6.932 1.00 95.31 269 GLN A N 1
ATOM 2199 C CA . GLN A 1 269 ? -21.084 0.652 5.531 1.00 95.31 269 GLN A CA 1
ATOM 2200 C C . GLN A 1 269 ? -20.412 1.738 4.680 1.00 95.31 269 GLN A C 1
ATOM 2202 O O . GLN A 1 269 ? -19.806 1.441 3.654 1.00 95.31 269 GLN A O 1
ATOM 2207 N N . ARG A 1 270 ? -20.431 2.996 5.139 1.00 96.19 270 ARG A N 1
ATOM 2208 C CA . ARG A 1 270 ? -19.761 4.099 4.438 1.00 96.19 270 ARG A CA 1
ATOM 2209 C C . ARG A 1 270 ? -18.253 3.873 4.304 1.00 96.19 270 ARG A C 1
ATOM 2211 O O . ARG A 1 270 ? -17.673 4.243 3.285 1.00 96.19 270 ARG A O 1
ATOM 2218 N N . LEU A 1 271 ? -17.610 3.335 5.340 1.00 95.19 271 LEU A N 1
ATOM 2219 C CA . LEU A 1 271 ? -16.180 3.037 5.313 1.00 95.19 271 LEU A CA 1
ATOM 2220 C C . LEU A 1 271 ? -15.869 1.919 4.313 1.00 95.19 271 LEU A C 1
ATOM 2222 O O . LEU A 1 271 ? -14.933 2.064 3.531 1.00 95.19 271 LEU A O 1
ATOM 2226 N N . ASP A 1 272 ? -16.659 0.850 4.311 1.00 95.00 272 ASP A N 1
ATOM 2227 C CA . ASP A 1 272 ? -16.469 -0.297 3.423 1.00 95.00 272 ASP A CA 1
ATOM 2228 C C . ASP A 1 272 ? -16.675 0.097 1.956 1.00 95.00 272 ASP A C 1
ATOM 2230 O O . ASP A 1 272 ? -15.825 -0.187 1.110 1.00 95.00 272 ASP A O 1
ATOM 2234 N N . GLU A 1 273 ? -17.744 0.841 1.660 1.00 92.75 273 GLU A N 1
ATOM 2235 C CA . GLU A 1 273 ? -18.003 1.389 0.324 1.00 92.75 273 GLU A CA 1
ATOM 2236 C C . GLU A 1 273 ? -16.884 2.344 -0.123 1.00 92.75 273 GLU A C 1
ATOM 2238 O O . GLU A 1 273 ? -16.427 2.287 -1.269 1.00 92.75 273 GLU A O 1
ATOM 2243 N N . PHE A 1 274 ? -16.383 3.186 0.789 1.00 95.75 274 PHE A N 1
ATOM 2244 C CA . PHE A 1 274 ? -15.254 4.070 0.509 1.00 95.75 274 PHE A CA 1
ATOM 2245 C C . PHE A 1 274 ? -13.976 3.287 0.192 1.00 95.75 274 PHE A C 1
ATOM 2247 O O . PHE A 1 274 ? -13.314 3.581 -0.803 1.00 95.75 274 PHE A O 1
ATOM 2254 N N . ILE A 1 275 ? -13.622 2.290 1.008 1.00 93.88 275 ILE A N 1
ATOM 2255 C CA . ILE A 1 275 ? -12.419 1.472 0.811 1.00 93.88 275 ILE A CA 1
ATOM 2256 C C . ILE A 1 275 ? -12.519 0.686 -0.497 1.00 93.88 275 ILE A C 1
ATOM 2258 O O . ILE A 1 275 ? -11.536 0.602 -1.235 1.00 93.88 275 ILE A O 1
ATOM 2262 N N . HIS A 1 276 ? -13.697 0.147 -0.814 1.00 93.31 276 HIS A N 1
ATOM 2263 C CA . HIS A 1 276 ? -13.936 -0.554 -2.069 1.00 93.31 276 HIS A CA 1
ATOM 2264 C C . HIS A 1 276 ? -13.671 0.351 -3.282 1.00 93.31 276 HIS A C 1
ATOM 2266 O O . HIS A 1 276 ? -12.844 0.010 -4.132 1.00 93.31 276 HIS A O 1
ATOM 2272 N N . GLY A 1 277 ? -14.292 1.536 -3.327 1.00 92.06 277 GLY A N 1
ATOM 2273 C CA . GLY A 1 277 ? -14.071 2.502 -4.408 1.00 92.06 277 GLY A CA 1
ATOM 2274 C C . GLY A 1 277 ? -12.625 3.003 -4.471 1.00 92.06 277 GLY A C 1
ATOM 2275 O O . GLY A 1 277 ? -12.034 3.075 -5.549 1.00 92.06 277 GLY A O 1
ATOM 2276 N N . PHE A 1 278 ? -12.013 3.283 -3.317 1.00 94.31 278 PHE A N 1
ATOM 2277 C CA . PHE A 1 278 ? -10.618 3.715 -3.229 1.00 94.31 278 PHE A CA 1
ATOM 2278 C C . PHE A 1 278 ? -9.654 2.667 -3.796 1.00 94.31 278 PHE A C 1
ATOM 2280 O O . PHE A 1 278 ? -8.755 3.015 -4.565 1.00 94.31 278 PHE A O 1
ATOM 2287 N N . ASN A 1 279 ? -9.841 1.391 -3.449 1.00 93.44 279 ASN A N 1
ATOM 2288 C CA . ASN A 1 279 ? -9.002 0.300 -3.939 1.00 93.44 279 ASN A CA 1
ATOM 2289 C C . ASN A 1 279 ? -9.150 0.109 -5.449 1.00 93.44 279 ASN A C 1
ATOM 2291 O O . ASN A 1 279 ? -8.137 -0.019 -6.137 1.00 93.44 279 ASN A O 1
ATOM 2295 N N . PHE A 1 280 ? -10.381 0.154 -5.965 1.00 92.69 280 PHE A N 1
ATOM 2296 C CA . PHE A 1 280 ? -10.649 0.029 -7.397 1.00 92.69 280 PHE A CA 1
ATOM 2297 C C . PHE A 1 280 ? -9.976 1.149 -8.203 1.00 92.69 280 PHE A C 1
ATOM 2299 O O . PHE A 1 280 ? -9.212 0.887 -9.131 1.00 92.69 280 PHE A O 1
ATOM 2306 N N . ILE A 1 281 ? -10.185 2.408 -7.802 1.00 93.12 281 ILE A N 1
ATOM 2307 C CA . ILE A 1 281 ? -9.570 3.566 -8.468 1.00 93.12 281 ILE A CA 1
ATOM 2308 C C . ILE A 1 281 ? -8.042 3.488 -8.364 1.00 93.12 281 ILE A C 1
ATOM 2310 O O . ILE A 1 281 ? -7.344 3.750 -9.342 1.00 93.12 281 ILE A O 1
ATOM 2314 N N . SER A 1 282 ? -7.507 3.088 -7.206 1.00 92.06 282 SER A N 1
ATOM 2315 C CA . SER A 1 282 ? -6.061 2.959 -6.994 1.00 92.06 282 SER A CA 1
ATOM 2316 C C . SER A 1 282 ? -5.422 1.888 -7.877 1.00 92.06 282 SER A C 1
ATOM 2318 O O . SER A 1 282 ? -4.293 2.075 -8.330 1.00 92.06 282 SER A O 1
ATOM 2320 N N . GLN A 1 283 ? -6.107 0.766 -8.113 1.00 89.81 283 GLN A N 1
ATOM 2321 C CA . GLN A 1 283 ? -5.634 -0.285 -9.016 1.00 89.81 283 GLN A CA 1
ATOM 2322 C C . GLN A 1 283 ? -5.619 0.205 -10.465 1.00 89.81 283 GLN A C 1
ATOM 2324 O O . GLN A 1 283 ? -4.563 0.172 -11.094 1.00 89.81 283 GLN A O 1
ATOM 2329 N N . ASN A 1 284 ? -6.724 0.777 -10.947 1.00 87.44 284 ASN A N 1
ATOM 2330 C CA . ASN A 1 284 ? -6.800 1.309 -12.311 1.00 87.44 284 ASN A CA 1
ATOM 2331 C C . ASN A 1 284 ? -5.780 2.424 -12.553 1.00 87.44 284 ASN A C 1
ATOM 2333 O O . ASN A 1 284 ? -5.120 2.459 -13.588 1.00 87.44 284 ASN A O 1
ATOM 2337 N N . LEU A 1 285 ? -5.598 3.321 -11.579 1.00 87.81 285 LEU A N 1
ATOM 2338 C CA . LEU A 1 285 ? -4.593 4.375 -11.659 1.00 87.81 285 LEU A CA 1
ATOM 2339 C C . LEU A 1 285 ? -3.181 3.792 -11.773 1.00 87.81 285 LEU A C 1
ATOM 2341 O O . LEU A 1 285 ? -2.390 4.271 -12.582 1.00 87.81 285 LEU A O 1
ATOM 2345 N N . LYS A 1 286 ? -2.861 2.755 -10.985 1.00 85.56 286 LYS A N 1
ATOM 2346 C CA . LYS A 1 286 ? -1.567 2.064 -11.070 1.00 85.56 286 LYS A CA 1
ATOM 2347 C C . LYS A 1 286 ? -1.365 1.421 -12.433 1.00 85.56 286 LYS A C 1
ATOM 2349 O O . LYS A 1 286 ? -0.287 1.583 -12.990 1.00 85.56 286 LYS A O 1
ATOM 2354 N N . GLU A 1 287 ? -2.371 0.743 -12.975 1.00 85.12 287 GLU A N 1
ATOM 2355 C CA . GLU A 1 287 ? -2.284 0.119 -14.299 1.00 85.12 287 GLU A CA 1
ATOM 2356 C C . GLU A 1 287 ? -2.059 1.152 -15.406 1.00 85.12 287 GLU A C 1
ATOM 2358 O O . GLU A 1 287 ? -1.153 0.987 -16.226 1.00 85.12 287 GLU A O 1
ATOM 2363 N N . ILE A 1 288 ? -2.832 2.245 -15.403 1.00 81.00 288 ILE A N 1
ATOM 2364 C CA . ILE A 1 288 ? -2.675 3.344 -16.364 1.00 81.00 288 ILE A CA 1
ATOM 2365 C C . ILE A 1 288 ? -1.272 3.943 -16.223 1.00 81.00 288 ILE A C 1
ATOM 2367 O O . ILE A 1 288 ? -0.559 4.083 -17.209 1.00 81.00 288 ILE A O 1
ATOM 2371 N N . TYR A 1 289 ? -0.822 4.240 -15.007 1.00 81.12 289 TYR A N 1
ATOM 2372 C CA . TYR A 1 289 ? 0.480 4.871 -14.805 1.00 81.12 289 TYR A CA 1
ATOM 2373 C C . TYR A 1 289 ? 1.657 3.941 -15.155 1.00 81.12 289 TYR A C 1
ATOM 2375 O O . TYR A 1 289 ? 2.615 4.378 -15.787 1.00 81.12 289 TYR A O 1
ATOM 2383 N N . GLN A 1 290 ? 1.584 2.651 -14.810 1.00 80.00 290 GLN A N 1
ATOM 2384 C CA . GLN A 1 290 ? 2.627 1.660 -15.113 1.00 80.00 290 GLN A CA 1
ATOM 2385 C C . GLN A 1 290 ? 2.777 1.393 -16.612 1.00 80.00 290 GLN A C 1
ATOM 2387 O O . GLN A 1 290 ? 3.899 1.204 -17.074 1.00 80.00 290 GLN A O 1
ATOM 2392 N N . ARG A 1 291 ? 1.680 1.419 -17.382 1.00 78.88 291 ARG A N 1
ATOM 2393 C CA . ARG A 1 291 ? 1.741 1.263 -18.845 1.00 78.88 291 ARG A CA 1
ATOM 2394 C C . ARG A 1 291 ? 2.506 2.397 -19.530 1.00 78.88 291 ARG A C 1
ATOM 2396 O O . ARG A 1 291 ? 3.191 2.146 -20.512 1.00 78.88 291 ARG A O 1
ATOM 2403 N N . TYR A 1 292 ? 2.405 3.622 -19.016 1.00 71.06 292 TYR A N 1
ATOM 2404 C CA . TYR A 1 292 ? 3.018 4.805 -19.632 1.00 71.06 292 TYR A CA 1
ATOM 2405 C C . TYR A 1 292 ? 4.378 5.195 -19.029 1.00 71.06 292 TYR A C 1
ATOM 2407 O O . TYR A 1 292 ? 5.172 5.852 -19.695 1.00 71.06 292 TYR A O 1
ATOM 2415 N N . ALA A 1 293 ? 4.670 4.804 -17.785 1.00 68.44 293 ALA A N 1
ATOM 2416 C CA . ALA A 1 293 ? 5.881 5.199 -17.059 1.00 68.44 293 ALA A CA 1
ATOM 2417 C C . ALA A 1 293 ? 6.722 3.991 -16.600 1.00 68.44 293 ALA A C 1
ATOM 2419 O O . ALA A 1 293 ? 7.257 3.995 -15.492 1.00 68.44 293 ALA A O 1
ATOM 2420 N N . ALA A 1 294 ? 6.847 2.966 -17.450 1.00 60.53 294 ALA A N 1
ATOM 2421 C CA . ALA A 1 294 ? 7.505 1.693 -17.129 1.00 60.53 294 ALA A CA 1
ATOM 2422 C C . ALA A 1 294 ? 8.982 1.819 -16.689 1.00 60.53 294 ALA A C 1
ATOM 2424 O O . ALA A 1 294 ? 9.472 0.971 -15.949 1.00 60.53 294 ALA A O 1
ATOM 2425 N N . GLU A 1 295 ? 9.680 2.886 -17.091 1.00 64.81 295 GLU A N 1
ATOM 2426 C CA . GLU A 1 295 ? 11.116 3.082 -16.819 1.00 64.81 295 GLU A CA 1
ATOM 2427 C C . GLU A 1 295 ? 11.417 4.144 -15.745 1.00 64.81 295 GLU A C 1
ATOM 2429 O O . GLU A 1 295 ? 12.579 4.400 -15.423 1.00 64.81 295 GLU A O 1
ATOM 2434 N N . LYS A 1 296 ? 10.397 4.802 -15.174 1.00 70.69 296 LYS A N 1
ATOM 2435 C CA . LYS A 1 296 ? 10.603 5.931 -14.251 1.00 70.69 296 LYS A CA 1
ATOM 2436 C C . LYS A 1 296 ? 10.499 5.516 -12.784 1.00 70.69 296 LYS A C 1
ATOM 2438 O O . LYS A 1 296 ? 9.614 4.767 -12.381 1.00 70.69 296 LYS A O 1
ATOM 2443 N N . SER A 1 297 ? 11.392 6.061 -11.958 1.00 73.44 297 SER A N 1
ATOM 2444 C CA . SER A 1 297 ? 11.381 5.846 -10.509 1.00 73.44 297 SER A CA 1
ATOM 2445 C C . SER A 1 297 ? 10.229 6.584 -9.817 1.00 73.44 297 SER A C 1
ATOM 2447 O O . SER A 1 297 ? 9.827 7.677 -10.222 1.00 73.44 297 SER A O 1
ATOM 2449 N N . TRP A 1 298 ? 9.712 5.994 -8.734 1.00 79.19 298 TRP A N 1
ATOM 2450 C CA . TRP A 1 298 ? 8.667 6.596 -7.904 1.00 79.19 298 TRP A CA 1
ATOM 2451 C C . TRP A 1 298 ? 9.166 7.890 -7.249 1.00 79.19 298 TRP A C 1
ATOM 2453 O O . TRP A 1 298 ? 10.174 7.894 -6.542 1.00 79.19 298 TRP A O 1
ATOM 2463 N N . LYS A 1 299 ? 8.437 8.990 -7.458 1.00 82.81 299 LYS A N 1
ATOM 2464 C CA . LYS A 1 299 ? 8.740 10.313 -6.893 1.00 82.81 299 LYS A CA 1
ATOM 2465 C C . LYS A 1 299 ? 7.504 10.900 -6.220 1.00 82.81 299 LYS A C 1
ATOM 2467 O O . LYS A 1 299 ? 6.374 10.600 -6.590 1.00 82.81 299 LYS A O 1
ATOM 2472 N N . ASN A 1 300 ? 7.728 11.756 -5.225 1.00 85.38 300 ASN A N 1
ATOM 2473 C CA . ASN A 1 300 ? 6.655 12.526 -4.599 1.00 85.38 300 ASN A CA 1
ATOM 2474 C C . ASN A 1 300 ? 6.115 13.578 -5.588 1.00 85.38 300 ASN A C 1
ATOM 2476 O O . ASN A 1 300 ? 6.900 14.142 -6.351 1.00 85.38 300 ASN A O 1
ATOM 2480 N N . MET A 1 301 ? 4.810 13.872 -5.547 1.00 83.62 301 MET A N 1
ATOM 2481 C CA . MET A 1 301 ? 4.125 14.791 -6.471 1.00 83.62 301 MET A CA 1
ATOM 2482 C C . MET A 1 301 ? 4.825 16.152 -6.577 1.00 83.62 301 MET A C 1
ATOM 2484 O O . MET A 1 301 ? 4.958 16.700 -7.669 1.00 83.62 301 MET A O 1
ATOM 2488 N N . SER A 1 302 ? 5.333 16.684 -5.462 1.00 88.56 302 SER A N 1
ATOM 2489 C CA . SER A 1 302 ? 6.057 17.962 -5.437 1.00 88.56 302 SER A CA 1
ATOM 2490 C C . SER A 1 302 ? 7.280 17.974 -6.361 1.00 88.56 302 SER A C 1
ATOM 2492 O O . SER A 1 302 ? 7.561 18.999 -6.980 1.00 88.56 302 SER A O 1
ATOM 2494 N N . ASN A 1 303 ? 7.937 16.821 -6.515 1.00 85.62 303 ASN A N 1
ATOM 2495 C CA . ASN A 1 303 ? 9.184 16.634 -7.260 1.00 85.62 303 ASN A CA 1
ATOM 2496 C C . ASN A 1 303 ? 8.965 16.114 -8.695 1.00 85.62 303 ASN A C 1
ATOM 2498 O O . ASN A 1 303 ? 9.934 15.743 -9.358 1.00 85.62 303 ASN A O 1
ATOM 2502 N N . LEU A 1 304 ? 7.714 16.046 -9.163 1.00 84.31 304 LEU A N 1
ATOM 2503 C CA . LEU A 1 304 ? 7.379 15.723 -10.552 1.00 84.31 304 LEU A CA 1
ATOM 2504 C C . LEU A 1 304 ? 7.501 16.961 -11.450 1.00 84.31 304 LEU A C 1
ATOM 2506 O O . LEU A 1 304 ? 7.219 18.090 -11.024 1.00 84.31 304 LEU A O 1
ATOM 2510 N N . SER A 1 305 ? 7.890 16.740 -12.706 1.00 85.31 305 SER A N 1
ATOM 2511 C CA . SER A 1 305 ? 7.883 17.776 -13.748 1.00 85.31 305 SER A CA 1
ATOM 2512 C C . SER A 1 305 ? 6.457 18.244 -14.077 1.00 85.31 305 SER A C 1
ATOM 2514 O O . SER A 1 305 ? 5.475 17.588 -13.728 1.00 85.31 305 SER A O 1
ATOM 2516 N N . GLY A 1 306 ? 6.325 19.389 -14.756 1.00 83.88 306 GLY A N 1
ATOM 2517 C CA . GLY A 1 306 ? 5.019 19.926 -15.163 1.00 83.88 306 GLY A CA 1
ATOM 2518 C C . GLY A 1 306 ? 4.202 18.935 -16.001 1.00 83.88 306 GLY A C 1
ATOM 2519 O O . GLY A 1 306 ? 3.047 18.679 -15.674 1.00 83.88 306 GLY A O 1
ATOM 2520 N N . GLY A 1 307 ? 4.821 18.307 -17.006 1.00 83.12 307 GLY A N 1
ATOM 2521 C CA . GLY A 1 307 ? 4.173 17.284 -17.835 1.00 83.12 307 GLY A CA 1
ATOM 2522 C C . GLY A 1 307 ? 3.787 16.022 -17.059 1.00 83.12 307 GLY A C 1
ATOM 2523 O O . GLY A 1 307 ? 2.687 15.506 -17.232 1.00 83.12 307 GLY A O 1
ATOM 2524 N N . GLU A 1 308 ? 4.626 15.560 -16.125 1.00 83.62 308 GLU A N 1
ATOM 2525 C CA . GLU A 1 308 ? 4.306 14.406 -15.265 1.00 83.62 308 GLU A CA 1
ATOM 2526 C C . GLU A 1 308 ? 3.134 14.686 -14.315 1.00 83.62 308 GLU A C 1
ATOM 2528 O O . GLU A 1 308 ? 2.333 13.789 -14.045 1.00 83.62 308 GLU A O 1
ATOM 2533 N N . LYS A 1 309 ? 2.997 15.925 -13.829 1.00 87.00 309 LYS A N 1
ATOM 2534 C CA . LYS A 1 309 ? 1.839 16.348 -13.026 1.00 87.00 309 LYS A CA 1
ATOM 2535 C C . LYS A 1 309 ? 0.562 16.342 -13.863 1.00 87.00 309 LYS A C 1
ATOM 2537 O O . LYS A 1 309 ? -0.426 15.753 -13.430 1.00 87.00 309 LYS A O 1
ATOM 2542 N N . THR A 1 310 ? 0.605 16.916 -15.069 1.00 86.94 310 THR A N 1
ATOM 2543 C CA . THR A 1 310 ? -0.527 16.904 -16.011 1.00 86.94 310 THR A CA 1
ATOM 2544 C C . THR A 1 310 ? -0.931 15.474 -16.373 1.00 86.94 310 THR A C 1
ATOM 2546 O O . THR A 1 310 ? -2.110 15.122 -16.298 1.00 86.94 310 THR A O 1
ATOM 2549 N N . PHE A 1 311 ? 0.040 14.604 -16.654 1.00 85.62 311 PHE A N 1
ATOM 2550 C CA . PHE A 1 311 ? -0.212 13.192 -16.934 1.00 85.62 311 PHE A CA 1
ATOM 2551 C C . PHE A 1 311 ? -0.816 12.455 -15.728 1.00 85.62 311 PHE A C 1
ATOM 2553 O O . PHE A 1 311 ? -1.800 11.735 -15.874 1.00 85.62 311 PHE A O 1
ATOM 2560 N N . SER A 1 312 ? -0.291 12.680 -14.519 1.00 86.44 312 SER A N 1
ATOM 2561 C CA . SER A 1 312 ? -0.832 12.091 -13.284 1.00 86.44 312 SER A CA 1
ATOM 2562 C C . SER A 1 312 ? -2.285 12.507 -13.036 1.00 86.44 312 SER A C 1
ATOM 2564 O O . SER A 1 312 ? -3.109 11.674 -12.657 1.00 86.44 312 SER A O 1
ATOM 2566 N N . SER A 1 313 ? -2.625 13.780 -13.278 1.00 88.19 313 SER A N 1
ATOM 2567 C CA . SER A 1 313 ? -4.011 14.248 -13.176 1.00 88.19 313 SER A CA 1
ATOM 2568 C C . SER A 1 313 ? -4.918 13.623 -14.234 1.00 88.19 313 SER A C 1
ATOM 2570 O O . SER A 1 313 ? -6.036 13.225 -13.917 1.00 88.19 313 SER A O 1
ATOM 2572 N N . LEU A 1 314 ? -4.432 13.471 -15.467 1.00 87.44 314 LEU A N 1
ATOM 2573 C CA . LEU A 1 314 ? -5.199 12.876 -16.556 1.00 87.44 314 LEU A CA 1
ATOM 2574 C C . LEU A 1 314 ? -5.455 11.380 -16.307 1.00 87.44 314 LEU A C 1
ATOM 2576 O O . LEU A 1 314 ? -6.581 10.910 -16.458 1.00 87.44 314 LEU A O 1
ATOM 2580 N N . ALA A 1 315 ? -4.444 10.649 -15.832 1.00 88.00 315 ALA A N 1
ATOM 2581 C CA . ALA A 1 315 ? -4.572 9.251 -15.426 1.00 88.00 315 ALA A CA 1
ATOM 2582 C C . ALA A 1 315 ? -5.617 9.065 -14.311 1.00 88.00 315 ALA A C 1
ATOM 2584 O O . ALA A 1 315 ? -6.382 8.102 -14.341 1.00 88.00 315 ALA A O 1
ATOM 2585 N N . LEU A 1 316 ? -5.704 10.006 -13.362 1.00 89.44 316 LEU A N 1
ATOM 2586 C CA . LEU A 1 316 ? -6.739 10.000 -12.327 1.00 89.44 316 LEU A CA 1
ATOM 2587 C C . LEU A 1 316 ? -8.140 10.229 -12.902 1.00 89.44 316 LEU A C 1
ATOM 2589 O O . LEU A 1 316 ? -9.070 9.525 -12.516 1.00 89.44 316 LEU A O 1
ATOM 2593 N N . VAL A 1 317 ? -8.298 11.168 -13.839 1.00 90.38 317 VAL A N 1
ATOM 2594 C CA . VAL A 1 317 ? -9.585 11.407 -14.513 1.00 90.38 317 VAL A CA 1
ATOM 2595 C C . VAL A 1 317 ? -10.041 10.161 -15.275 1.00 90.38 317 VAL A C 1
ATOM 2597 O O . VAL A 1 317 ? -11.205 9.780 -15.166 1.00 90.38 317 VAL A O 1
ATOM 2600 N N . PHE A 1 318 ? -9.134 9.474 -15.973 1.00 88.00 318 PHE A N 1
ATOM 2601 C CA . PHE A 1 318 ? -9.454 8.214 -16.647 1.00 88.00 318 PHE A CA 1
ATOM 2602 C C . PHE A 1 318 ? -9.778 7.080 -15.667 1.00 88.00 318 PHE A C 1
ATOM 2604 O O . PHE A 1 318 ? -10.758 6.367 -15.867 1.00 88.00 318 PHE A O 1
ATOM 2611 N N . ALA A 1 319 ? -9.030 6.934 -14.570 1.00 90.38 319 ALA A N 1
ATOM 2612 C CA . ALA A 1 319 ? -9.345 5.943 -13.538 1.00 90.38 319 ALA A CA 1
ATOM 2613 C C . ALA A 1 319 ? -10.737 6.180 -12.919 1.00 90.38 319 ALA A C 1
ATOM 2615 O O . ALA A 1 319 ? -11.479 5.227 -12.672 1.00 90.38 319 ALA A O 1
ATOM 2616 N N . LEU A 1 320 ? -11.117 7.449 -12.724 1.00 90.75 320 LEU A N 1
ATOM 2617 C CA . LEU A 1 320 ? -12.458 7.838 -12.287 1.00 90.75 320 LEU A CA 1
ATOM 2618 C C . LEU A 1 320 ? -13.520 7.545 -13.349 1.00 90.75 320 LEU A C 1
ATOM 2620 O O . LEU A 1 320 ? -14.590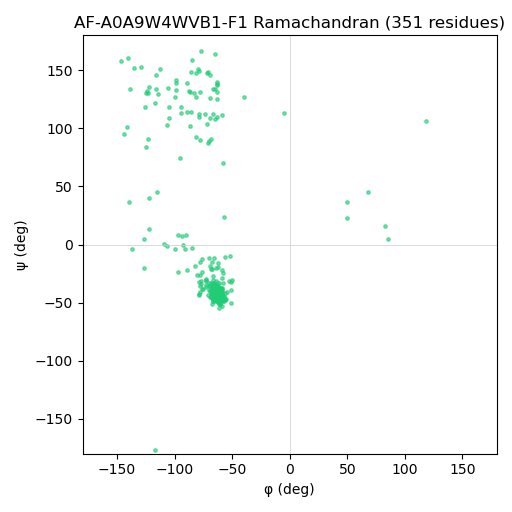 7.066 -12.990 1.00 90.75 320 LEU A O 1
ATOM 2624 N N . HIS A 1 321 ? -13.227 7.778 -14.631 1.00 90.31 321 HIS A N 1
ATOM 2625 C CA . HIS A 1 321 ? -14.128 7.441 -15.735 1.00 90.31 321 HIS A CA 1
ATOM 2626 C C . HIS A 1 321 ? -14.443 5.942 -15.785 1.00 90.31 321 HIS A C 1
ATOM 2628 O O . HIS A 1 321 ? -15.604 5.561 -15.900 1.00 90.31 321 HIS A O 1
ATOM 2634 N N . HIS A 1 322 ? -13.425 5.093 -15.623 1.00 88.19 322 HIS A N 1
ATOM 2635 C CA . HIS A 1 322 ? -13.605 3.641 -15.568 1.00 88.19 322 HIS A CA 1
ATOM 2636 C C . HIS A 1 322 ? -14.443 3.186 -14.367 1.00 88.19 322 HIS A C 1
ATOM 2638 O O . HIS A 1 322 ? -15.158 2.194 -14.468 1.00 88.19 322 HIS A O 1
ATOM 2644 N N . PHE A 1 323 ? -14.358 3.886 -13.232 1.00 90.00 323 PHE A N 1
ATOM 2645 C CA . PHE A 1 323 ? -15.170 3.573 -12.054 1.00 90.00 323 PHE A CA 1
ATOM 2646 C C . PHE A 1 323 ? -16.605 4.097 -12.172 1.00 90.00 323 PHE A C 1
ATOM 2648 O O . PHE A 1 323 ? -17.556 3.411 -11.804 1.00 90.00 323 PHE A O 1
ATOM 2655 N N . LYS A 1 324 ? -16.774 5.321 -12.675 1.00 90.31 324 LYS A N 1
ATOM 2656 C CA . LYS A 1 324 ? -18.071 5.968 -12.852 1.00 90.31 324 LYS A CA 1
ATOM 2657 C C . LYS A 1 324 ? -18.054 6.808 -14.135 1.00 90.31 324 LYS A C 1
ATOM 2659 O O . LYS A 1 324 ? -17.629 7.967 -14.092 1.00 90.31 324 LYS A O 1
ATOM 2664 N N . PRO A 1 325 ? -18.530 6.259 -15.264 1.00 92.31 325 PRO A N 1
ATOM 2665 C CA . PRO A 1 325 ? -18.452 6.947 -16.542 1.00 92.31 325 PRO A CA 1
ATOM 2666 C C . PRO A 1 325 ? -19.392 8.151 -16.551 1.00 92.31 325 PRO A C 1
ATOM 2668 O O . PRO A 1 325 ? -20.586 8.028 -16.274 1.00 92.31 325 PRO A O 1
ATOM 2671 N N . THR A 1 326 ? -18.859 9.330 -16.871 1.00 91.50 326 THR A N 1
ATOM 2672 C CA . THR A 1 326 ? -19.681 10.501 -17.191 1.00 91.50 326 THR A CA 1
ATOM 2673 C C . THR A 1 326 ? -19.795 10.659 -18.705 1.00 91.50 326 THR A C 1
ATOM 2675 O O . THR A 1 326 ? -18.810 10.447 -19.412 1.00 91.50 326 THR A O 1
ATOM 2678 N N . PRO A 1 327 ? -20.970 11.048 -19.225 1.00 91.75 327 PRO A N 1
ATOM 2679 C CA . PRO A 1 327 ? -21.229 11.062 -20.665 1.00 91.75 327 PRO A CA 1
ATOM 2680 C C . PRO A 1 327 ? -20.431 12.127 -21.429 1.00 91.75 327 PRO A C 1
ATOM 2682 O O . PRO A 1 327 ? -20.271 12.018 -22.638 1.00 91.75 327 PRO A O 1
ATOM 2685 N N . ILE A 1 328 ? -19.950 13.174 -20.750 1.00 92.19 328 ILE A N 1
ATOM 2686 C CA . ILE A 1 328 ? -19.221 14.286 -21.367 1.00 92.19 328 ILE A CA 1
ATOM 2687 C C . ILE A 1 328 ? -18.040 14.661 -20.469 1.00 92.19 328 ILE A C 1
ATOM 2689 O O . ILE A 1 328 ? -18.214 14.830 -19.262 1.00 92.19 328 ILE A O 1
ATOM 2693 N N . TYR A 1 329 ? -16.861 14.837 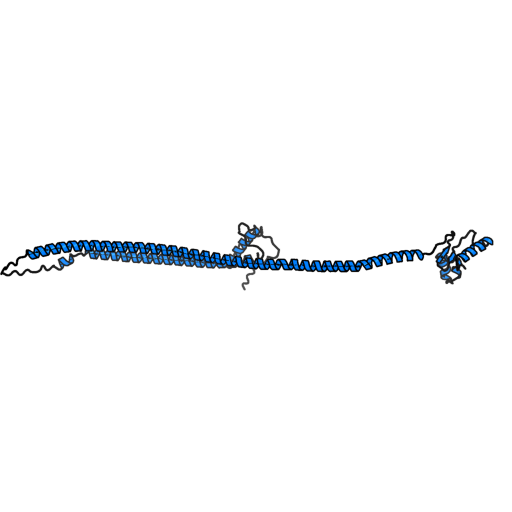-21.072 1.00 87.75 329 TYR A N 1
ATOM 2694 C CA . TYR A 1 329 ? -15.694 15.472 -20.456 1.00 87.75 329 TYR A CA 1
ATOM 2695 C C . TYR A 1 329 ? -15.275 16.667 -21.303 1.00 87.75 329 TYR A C 1
ATOM 2697 O O . TYR A 1 329 ? -15.192 16.569 -22.525 1.00 87.75 329 TYR A O 1
ATOM 2705 N N . VAL A 1 330 ? -14.984 17.787 -20.646 1.00 90.00 330 VAL A N 1
ATOM 2706 C CA . VAL A 1 330 ? -14.418 18.980 -21.280 1.00 90.00 330 VAL A CA 1
ATOM 2707 C C . VAL A 1 330 ? -13.044 19.204 -20.666 1.00 90.00 330 VAL A C 1
ATOM 2709 O O . VAL A 1 330 ? -12.921 19.317 -19.447 1.00 90.00 330 VAL A O 1
ATOM 2712 N N . MET A 1 331 ? -12.014 19.227 -21.504 1.00 86.75 331 MET A N 1
ATOM 2713 C CA . MET A 1 331 ? -10.626 19.446 -21.107 1.00 86.75 331 MET A CA 1
ATOM 2714 C C . MET A 1 331 ? -10.086 20.630 -21.911 1.00 86.75 331 MET A C 1
ATOM 2716 O O . MET A 1 331 ? -10.257 20.660 -23.126 1.00 86.75 331 MET A O 1
ATOM 2720 N N . ASP A 1 332 ? -9.462 21.601 -21.244 1.00 87.69 332 ASP A N 1
ATOM 2721 C CA . ASP A 1 332 ? -8.890 22.793 -21.882 1.00 87.69 332 ASP A CA 1
ATOM 2722 C C . ASP A 1 332 ? -7.365 22.808 -21.700 1.00 87.69 332 ASP A C 1
ATOM 2724 O O . ASP A 1 332 ? -6.873 22.553 -20.599 1.00 87.69 332 ASP A O 1
ATOM 2728 N N . LYS A 1 333 ? -6.623 23.089 -22.781 1.00 81.25 333 LYS A N 1
ATOM 2729 C CA . LYS A 1 333 ? -5.150 23.238 -22.820 1.00 81.25 333 LYS A CA 1
ATOM 2730 C C . LYS A 1 333 ? -4.328 22.119 -22.158 1.00 81.25 333 LYS A C 1
ATOM 2732 O O . LYS A 1 333 ? -3.283 22.374 -21.558 1.00 81.25 333 LYS A O 1
ATOM 2737 N N . ILE A 1 334 ? -4.775 20.869 -22.260 1.00 80.50 334 ILE A N 1
ATOM 2738 C CA . ILE A 1 334 ? -4.049 19.706 -21.709 1.00 80.50 334 ILE A CA 1
ATOM 2739 C C . ILE A 1 334 ? -2.742 19.391 -22.455 1.00 80.50 334 ILE A C 1
ATOM 2741 O O . ILE A 1 334 ? -1.874 18.702 -21.930 1.00 80.50 334 ILE A O 1
ATOM 2745 N N . ASP A 1 335 ? -2.609 19.911 -23.668 1.00 77.75 335 ASP A N 1
ATOM 2746 C CA . ASP A 1 335 ? -1.509 19.741 -24.611 1.00 77.75 335 ASP A CA 1
ATOM 2747 C C . ASP A 1 335 ? -0.314 20.669 -24.335 1.00 77.75 335 ASP A C 1
ATOM 2749 O O . ASP A 1 335 ? 0.801 20.381 -24.757 1.00 77.75 335 ASP A O 1
ATOM 2753 N N . ALA A 1 336 ? -0.503 21.747 -23.569 1.00 77.25 336 ALA A N 1
ATOM 2754 C CA . ALA A 1 336 ? 0.519 22.773 -23.344 1.00 77.25 336 ALA A CA 1
ATOM 2755 C C . ALA A 1 336 ? 1.780 22.285 -22.598 1.00 77.25 336 ALA A C 1
ATOM 2757 O O . ALA A 1 336 ? 2.815 22.950 -22.642 1.00 77.25 336 ALA A O 1
ATOM 2758 N N . THR A 1 337 ? 1.695 21.165 -21.875 1.00 69.56 337 THR A N 1
ATOM 2759 C CA . THR A 1 337 ? 2.797 20.609 -21.066 1.00 69.56 337 THR A CA 1
ATOM 2760 C C . THR A 1 337 ? 3.115 19.147 -21.380 1.00 69.56 337 THR A C 1
ATOM 2762 O O . THR A 1 337 ? 3.944 18.554 -20.686 1.00 69.56 337 THR A O 1
ATOM 2765 N N . LEU A 1 338 ? 2.458 18.555 -22.382 1.00 74.06 338 LEU A N 1
ATOM 2766 C CA . LEU A 1 338 ? 2.683 17.177 -22.815 1.00 74.06 338 LEU A CA 1
ATOM 2767 C C . LEU A 1 338 ? 3.479 17.187 -24.126 1.00 74.06 338 LEU A C 1
ATOM 2769 O O . LEU A 1 338 ? 3.014 17.711 -25.132 1.00 74.06 338 LEU A O 1
ATOM 2773 N N . ASP A 1 339 ? 4.675 16.599 -24.114 1.00 67.00 339 ASP A N 1
ATOM 2774 C CA . ASP A 1 339 ? 5.479 16.420 -25.326 1.00 67.00 339 ASP A CA 1
ATOM 2775 C C . ASP A 1 339 ? 4.846 15.309 -26.185 1.00 67.00 339 ASP A C 1
ATOM 2777 O O . ASP A 1 339 ? 4.817 14.145 -25.778 1.00 67.00 339 ASP A O 1
ATOM 2781 N N . PHE A 1 340 ? 4.306 15.648 -27.359 1.00 58.19 340 PHE A N 1
ATOM 2782 C CA . PHE A 1 340 ? 3.697 14.671 -28.270 1.00 58.19 340 PHE A CA 1
ATOM 2783 C C . PHE A 1 340 ? 4.754 13.949 -29.118 1.00 58.19 340 PHE A C 1
ATOM 2785 O O . PHE A 1 340 ? 5.496 14.600 -29.853 1.00 58.19 340 PHE A O 1
ATOM 2792 N N . PRO A 1 341 ? 4.766 12.606 -29.140 1.00 51.94 341 PRO A N 1
ATOM 2793 C CA . PRO A 1 341 ? 5.048 11.850 -30.350 1.00 51.94 341 PRO A CA 1
ATOM 2794 C C . PRO A 1 341 ? 3.729 11.635 -31.122 1.00 51.94 341 PRO A C 1
ATOM 2796 O O . PRO A 1 341 ? 2.725 11.231 -30.536 1.00 51.94 341 PRO A O 1
ATOM 2799 N N . ASP A 1 342 ? 3.728 11.906 -32.430 1.00 43.66 342 ASP A N 1
ATOM 2800 C CA . ASP A 1 342 ? 2.585 12.038 -33.365 1.00 43.66 342 ASP A CA 1
ATOM 2801 C C . ASP A 1 342 ? 1.592 10.846 -33.509 1.00 43.66 342 ASP A C 1
ATOM 2803 O O . ASP A 1 342 ? 0.964 10.692 -34.556 1.00 43.66 342 ASP A O 1
ATOM 2807 N N . HIS A 1 343 ? 1.435 9.925 -32.553 1.00 41.94 343 HIS A N 1
ATOM 2808 C CA . HIS A 1 343 ? 0.736 8.639 -32.784 1.00 41.94 343 HIS A CA 1
ATOM 2809 C C . HIS A 1 343 ? -0.468 8.351 -31.871 1.00 41.94 343 HIS A C 1
ATOM 2811 O O . HIS A 1 343 ? -0.976 7.233 -31.860 1.00 41.94 343 HIS A O 1
ATOM 2817 N N . LEU A 1 344 ? -0.983 9.341 -31.139 1.00 41.56 344 LEU A N 1
ATOM 2818 C CA . LEU A 1 344 ? -2.090 9.155 -30.186 1.00 41.56 344 LEU A CA 1
ATOM 2819 C C . LEU A 1 344 ? -3.368 9.918 -30.574 1.00 41.56 344 LEU A C 1
ATOM 2821 O O . LEU A 1 344 ? -4.033 10.510 -29.733 1.00 41.56 344 LEU A O 1
ATOM 2825 N N . ILE A 1 345 ? -3.767 9.856 -31.849 1.00 38.56 345 ILE A N 1
ATOM 2826 C CA . ILE A 1 345 ? -5.170 10.088 -32.236 1.00 38.56 345 ILE A CA 1
ATOM 2827 C C . ILE A 1 345 ? -5.849 8.719 -32.336 1.00 38.56 345 ILE A C 1
ATOM 2829 O O . ILE A 1 345 ? -6.072 8.171 -33.413 1.00 38.56 345 ILE A O 1
ATOM 2833 N N . GLY A 1 346 ? -6.131 8.131 -31.174 1.00 38.59 346 GLY A N 1
ATOM 2834 C CA . GLY A 1 346 ? -7.027 6.989 -31.050 1.00 38.59 346 GLY A CA 1
ATOM 2835 C C . GLY A 1 346 ? -8.455 7.496 -30.904 1.00 38.59 346 GLY A C 1
ATOM 2836 O O . GLY A 1 346 ? -8.847 7.951 -29.833 1.00 38.59 346 GLY A O 1
ATOM 2837 N N . VAL A 1 347 ? -9.223 7.445 -31.989 1.00 35.84 347 VAL A N 1
ATOM 2838 C CA . VAL A 1 347 ? -10.677 7.631 -31.970 1.00 35.84 347 VAL A CA 1
ATOM 2839 C C . VAL A 1 347 ? -11.268 6.558 -31.052 1.00 35.84 347 VAL A C 1
ATOM 2841 O O . VAL A 1 347 ? -11.245 5.378 -31.396 1.00 35.84 347 VAL A O 1
ATOM 2844 N N . TYR A 1 348 ? -11.803 6.950 -29.894 1.00 37.97 348 TYR A N 1
ATOM 2845 C CA . TYR A 1 348 ? -12.691 6.085 -29.119 1.00 37.97 348 TYR A CA 1
ATOM 2846 C C . TYR A 1 348 ? -13.992 5.931 -29.912 1.00 37.97 348 TYR A C 1
ATOM 2848 O O . TYR A 1 348 ? -14.902 6.751 -29.813 1.00 37.97 348 TYR A O 1
ATOM 2856 N N . LYS A 1 349 ? -14.055 4.899 -30.755 1.00 34.66 349 LYS A N 1
ATOM 2857 C CA . LYS A 1 349 ? -15.318 4.369 -31.258 1.00 34.66 349 LYS A CA 1
ATOM 2858 C C . LYS A 1 349 ? -15.882 3.497 -30.140 1.00 34.66 349 LYS A C 1
ATOM 2860 O O . LYS A 1 349 ? -15.283 2.491 -29.777 1.00 34.66 349 LYS A O 1
ATOM 2865 N N . THR A 1 350 ? -16.983 3.931 -29.546 1.00 39.00 350 THR A N 1
ATOM 2866 C CA . THR A 1 350 ? -17.821 3.062 -28.724 1.00 39.00 350 THR A CA 1
ATOM 2867 C C . THR A 1 350 ? -18.475 2.059 -29.665 1.00 39.00 350 THR A C 1
ATOM 2869 O O . THR A 1 350 ? -19.314 2.447 -30.480 1.00 39.00 350 THR A O 1
ATOM 2872 N N . ASP A 1 351 ? -18.051 0.800 -29.599 1.00 41.78 351 ASP A N 1
ATOM 2873 C CA . ASP A 1 351 ? -18.765 -0.305 -30.230 1.00 41.78 351 ASP A CA 1
ATOM 2874 C C . ASP A 1 351 ? -20.056 -0.553 -29.440 1.00 41.78 351 ASP A C 1
ATOM 2876 O O . ASP A 1 351 ? -20.087 -1.345 -28.505 1.00 41.78 351 ASP A O 1
ATOM 2880 N N . ASP A 1 352 ? -21.105 0.171 -29.823 1.00 40.91 352 ASP A N 1
ATOM 2881 C CA . ASP A 1 352 ? -22.500 -0.172 -29.560 1.00 40.91 352 ASP A CA 1
ATOM 2882 C C . ASP A 1 352 ? -23.219 -0.231 -30.919 1.00 40.91 352 ASP A C 1
ATOM 2884 O O . ASP A 1 352 ? -23.668 0.798 -31.431 1.00 40.91 352 ASP A O 1
ATOM 2888 N N . GLN A 1 353 ? -23.242 -1.427 -31.528 1.00 34.72 353 GLN A N 1
ATOM 2889 C CA . GLN A 1 353 ? -24.384 -2.093 -32.195 1.00 34.72 353 GLN A CA 1
ATOM 2890 C C . GLN A 1 353 ? -23.955 -3.332 -32.985 1.00 34.72 353 GLN A C 1
ATOM 2892 O O . GLN A 1 353 ? -23.043 -3.219 -33.835 1.00 34.72 353 GLN A O 1
#

Nearest PDB structures (foldseek):
  7ogt-assembly1_A  TM=3.776E-01  e=1.918E-01  Saccharomyces cerevisiae S288C
  7ogt-assembly1_B  TM=3.720E-01  e=4.305E+00  Saccharomyces cerevisiae S288C